Protein AF-A0A127MC10-F1 (afdb_monomer_lite)

Structure (mmCIF, N/CA/C/O backbone):
data_AF-A0A127MC10-F1
#
_entry.id   AF-A0A127MC10-F1
#
loop_
_atom_site.group_PDB
_atom_site.id
_atom_site.type_symbol
_atom_site.label_atom_id
_atom_site.label_alt_id
_atom_site.label_comp_id
_atom_site.label_asym_id
_atom_site.label_entity_id
_atom_site.label_seq_id
_atom_site.pdbx_PDB_ins_code
_atom_site.Cartn_x
_atom_site.Cartn_y
_atom_site.Cartn_z
_atom_site.occupancy
_atom_site.B_iso_or_equiv
_atom_site.auth_seq_id
_atom_site.auth_comp_id
_atom_site.auth_asym_id
_atom_site.auth_atom_id
_atom_site.pdbx_PDB_model_num
ATOM 1 N N . MET A 1 1 ? 81.006 -18.336 -40.102 1.00 40.66 1 MET A N 1
ATOM 2 C CA . MET A 1 1 ? 81.507 -18.602 -38.741 1.00 40.66 1 MET A CA 1
ATOM 3 C C . MET A 1 1 ? 82.674 -17.654 -38.523 1.00 40.66 1 MET A C 1
ATOM 5 O O . MET A 1 1 ? 83.789 -17.971 -38.904 1.00 40.66 1 MET A O 1
ATOM 9 N N . SER A 1 2 ? 82.376 -16.437 -38.072 1.00 37.84 2 SER A N 1
ATOM 10 C CA . SER A 1 2 ? 83.372 -15.484 -37.582 1.00 37.84 2 SER A CA 1
ATOM 11 C C . SER A 1 2 ? 82.919 -15.104 -36.182 1.00 37.84 2 SER A C 1
ATOM 13 O O . SER A 1 2 ? 81.797 -14.621 -36.016 1.00 37.84 2 SER A O 1
ATOM 15 N N . GLU A 1 3 ? 83.753 -15.432 -35.201 1.00 44.03 3 GLU A N 1
ATOM 16 C CA . GLU A 1 3 ? 83.604 -15.039 -33.805 1.00 44.03 3 GLU A CA 1
ATOM 17 C C . GLU A 1 3 ? 83.308 -13.543 -33.727 1.00 44.03 3 GLU A C 1
ATOM 19 O O . GLU A 1 3 ? 84.065 -12.710 -34.222 1.00 44.03 3 GLU A O 1
ATOM 24 N N . ILE A 1 4 ? 82.158 -13.214 -33.144 1.00 47.06 4 ILE A N 1
ATOM 25 C CA . ILE A 1 4 ? 81.872 -11.855 -32.711 1.00 47.06 4 ILE A CA 1
ATOM 26 C C . ILE A 1 4 ? 82.605 -11.714 -31.383 1.00 47.06 4 ILE A C 1
ATOM 28 O O . ILE A 1 4 ? 82.140 -12.212 -30.362 1.00 47.06 4 ILE A O 1
ATOM 32 N N . ASP A 1 5 ? 83.773 -11.088 -31.447 1.00 44.81 5 ASP A N 1
ATOM 33 C CA . ASP A 1 5 ? 84.572 -10.661 -30.305 1.00 44.81 5 ASP A CA 1
ATOM 34 C C . ASP A 1 5 ? 83.727 -9.699 -29.445 1.00 44.81 5 ASP A C 1
ATOM 36 O O . ASP A 1 5 ? 83.479 -8.545 -29.812 1.00 44.81 5 ASP A O 1
ATOM 40 N N . SER A 1 6 ? 83.151 -10.224 -28.360 1.00 48.34 6 SER A N 1
ATOM 41 C CA . SER A 1 6 ? 82.129 -9.562 -27.539 1.00 48.34 6 SER A CA 1
ATOM 42 C C . SER A 1 6 ? 82.690 -8.610 -26.479 1.00 48.34 6 SER A C 1
ATOM 44 O O . SER A 1 6 ? 81.907 -8.006 -25.748 1.00 48.34 6 SER A O 1
ATOM 46 N N . ASP A 1 7 ? 84.010 -8.425 -26.417 1.00 53.12 7 ASP A N 1
ATOM 47 C CA . ASP A 1 7 ? 84.683 -7.732 -25.309 1.00 53.12 7 ASP A CA 1
ATOM 48 C C . ASP A 1 7 ? 85.200 -6.327 -25.654 1.00 53.12 7 ASP A C 1
ATOM 50 O O . ASP A 1 7 ? 86.007 -5.752 -24.923 1.00 53.12 7 ASP A O 1
ATOM 54 N N . ASN A 1 8 ? 84.703 -5.710 -26.732 1.00 53.88 8 ASN A N 1
ATOM 55 C CA . ASN A 1 8 ? 85.030 -4.317 -27.033 1.00 53.88 8 ASN A CA 1
ATOM 56 C C . ASN A 1 8 ? 83.903 -3.357 -26.583 1.00 53.88 8 ASN A C 1
ATOM 58 O O . ASN A 1 8 ? 82.886 -3.221 -27.277 1.00 53.88 8 ASN A O 1
ATOM 62 N N . PRO A 1 9 ? 84.055 -2.637 -25.451 1.00 54.47 9 PRO A N 1
ATOM 63 C CA . PRO A 1 9 ? 83.010 -1.775 -24.885 1.00 54.47 9 PRO A CA 1
ATOM 64 C C . PRO A 1 9 ? 82.626 -0.592 -25.791 1.00 54.47 9 PRO A C 1
ATOM 66 O O . PRO A 1 9 ? 81.582 0.027 -25.585 1.00 54.47 9 PRO A O 1
ATOM 69 N N . LEU A 1 10 ? 83.432 -0.285 -26.812 1.00 54.72 10 LEU A N 1
ATOM 70 C CA . LEU A 1 10 ? 83.110 0.703 -27.847 1.00 54.72 10 LEU A CA 1
ATOM 71 C C . LEU A 1 10 ? 82.030 0.212 -28.824 1.00 54.72 10 LEU A C 1
ATOM 73 O O . LEU A 1 10 ? 81.165 0.995 -29.208 1.00 54.72 10 LEU A O 1
ATOM 77 N N . VAL A 1 11 ? 82.028 -1.079 -29.168 1.00 57.94 11 VAL A N 1
ATOM 78 C CA . VAL A 1 11 ? 81.052 -1.681 -30.098 1.00 57.94 11 VAL A CA 1
ATOM 79 C C . VAL A 1 11 ? 79.680 -1.813 -29.432 1.00 57.94 11 VAL A C 1
ATOM 81 O O . VAL A 1 11 ? 78.648 -1.553 -30.050 1.00 57.94 11 VAL A O 1
ATOM 84 N N . LEU A 1 12 ? 79.663 -2.142 -28.137 1.00 54.41 12 LEU A N 1
ATOM 85 C CA . LEU A 1 12 ? 78.439 -2.172 -27.333 1.00 54.41 12 LEU A CA 1
ATOM 86 C C . LEU A 1 12 ? 77.842 -0.773 -27.152 1.00 54.41 12 LEU A C 1
ATOM 88 O O . LEU A 1 12 ? 76.632 -0.612 -27.280 1.00 54.41 12 LEU A O 1
ATOM 92 N N . ARG A 1 13 ? 78.673 0.255 -26.928 1.00 55.50 13 ARG A N 1
ATOM 93 C CA . ARG A 1 13 ? 78.201 1.646 -26.849 1.00 55.50 13 ARG A CA 1
ATOM 94 C C . ARG A 1 13 ? 77.623 2.138 -28.171 1.00 55.50 13 ARG A C 1
ATOM 96 O O . ARG A 1 13 ? 76.558 2.734 -28.150 1.00 55.50 13 ARG A O 1
ATOM 103 N N . GLN A 1 14 ? 78.261 1.835 -29.302 1.00 66.12 14 GLN A N 1
ATOM 104 C CA . GLN A 1 14 ? 77.726 2.196 -30.618 1.00 66.12 14 GLN A CA 1
ATOM 105 C C . GLN A 1 14 ? 76.367 1.543 -30.886 1.00 66.12 14 GLN A C 1
ATOM 107 O O . GLN A 1 14 ? 75.448 2.235 -31.308 1.00 66.12 14 GLN A O 1
ATOM 112 N N . ARG A 1 15 ? 76.196 0.257 -30.548 1.00 61.75 15 ARG A N 1
ATOM 113 C CA . ARG A 1 15 ? 74.895 -0.423 -30.663 1.00 61.75 15 ARG A CA 1
ATOM 114 C C . ARG A 1 15 ? 73.832 0.141 -29.728 1.00 61.75 15 ARG A C 1
ATOM 116 O O . ARG A 1 15 ? 72.679 0.218 -30.126 1.00 61.75 15 ARG A O 1
ATOM 123 N N . ILE A 1 16 ? 74.196 0.538 -28.509 1.00 66.50 16 ILE A N 1
ATOM 124 C CA . ILE A 1 16 ? 73.255 1.176 -27.578 1.00 66.50 16 ILE A CA 1
ATOM 125 C C . ILE A 1 16 ? 72.818 2.537 -28.123 1.00 66.50 16 ILE A C 1
ATOM 127 O O . ILE A 1 16 ? 71.627 2.807 -28.150 1.00 66.50 16 ILE A O 1
ATOM 131 N N . THR A 1 17 ? 73.737 3.355 -28.640 1.00 67.38 17 THR A N 1
ATOM 132 C CA . THR A 1 17 ? 73.391 4.657 -29.236 1.00 67.38 17 THR A CA 1
ATOM 133 C C . THR A 1 17 ? 72.579 4.507 -30.527 1.00 67.38 17 THR A C 1
ATOM 135 O O . THR A 1 17 ? 71.692 5.309 -30.803 1.00 67.38 17 THR A O 1
ATOM 138 N N . GLU A 1 18 ? 72.841 3.468 -31.317 1.00 73.38 18 GLU A N 1
ATOM 139 C CA . GLU A 1 18 ? 72.071 3.148 -32.521 1.00 73.38 18 GLU A CA 1
ATOM 140 C C . GLU A 1 18 ? 70.658 2.651 -32.175 1.00 73.38 18 GLU A C 1
ATOM 142 O O . GLU A 1 18 ? 69.690 3.081 -32.799 1.00 73.38 18 GLU A O 1
ATOM 147 N N . LEU A 1 19 ? 70.516 1.845 -31.118 1.00 63.88 19 LEU A N 1
ATOM 148 C CA . LEU A 1 19 ? 69.220 1.426 -30.577 1.00 63.88 19 LEU A CA 1
ATOM 149 C C . LEU A 1 19 ? 68.456 2.587 -29.928 1.00 63.88 19 LEU A C 1
ATOM 151 O O . LEU A 1 19 ? 67.250 2.688 -30.117 1.00 63.88 19 LEU A O 1
ATOM 155 N N . GLU A 1 20 ? 69.128 3.491 -29.214 1.00 60.94 20 GLU A N 1
ATOM 156 C CA . GLU A 1 20 ? 68.519 4.707 -28.655 1.00 60.94 20 GLU A CA 1
ATOM 157 C C . GLU A 1 20 ? 68.042 5.654 -29.761 1.00 60.94 20 GLU A C 1
ATOM 159 O O . GLU A 1 20 ? 66.953 6.217 -29.657 1.00 60.94 20 GLU A O 1
ATOM 164 N N . ASN A 1 21 ? 68.801 5.782 -30.854 1.00 68.19 21 ASN A N 1
ATOM 165 C CA . ASN A 1 21 ? 68.387 6.558 -32.021 1.00 68.19 21 ASN A CA 1
ATOM 166 C C . ASN A 1 21 ? 67.212 5.906 -32.763 1.00 68.19 21 ASN A C 1
ATOM 168 O O . ASN A 1 21 ? 66.293 6.617 -33.161 1.00 68.19 21 ASN A O 1
ATOM 172 N N . GLN A 1 22 ? 67.180 4.576 -32.889 1.00 62.53 22 GLN A N 1
ATOM 173 C CA . GLN A 1 22 ? 66.032 3.859 -33.458 1.00 62.53 22 GLN A CA 1
ATOM 174 C C . GLN A 1 22 ? 64.784 3.982 -32.574 1.00 62.53 22 GLN A C 1
ATOM 176 O O . GLN A 1 22 ? 63.696 4.233 -33.087 1.00 62.53 22 GLN A O 1
ATOM 181 N N . LEU A 1 23 ? 64.933 3.904 -31.248 1.00 55.78 23 LEU A N 1
ATOM 182 C CA . LEU A 1 23 ? 63.830 4.104 -30.306 1.00 55.78 23 LEU A CA 1
ATOM 183 C C . LEU A 1 23 ? 63.319 5.555 -30.335 1.00 55.78 23 LEU A C 1
ATOM 185 O O . LEU A 1 23 ? 62.115 5.791 -30.256 1.00 55.78 23 LEU A O 1
ATOM 189 N N . ALA A 1 24 ? 64.221 6.531 -30.487 1.00 57.66 24 ALA A N 1
ATOM 190 C CA . ALA A 1 24 ? 63.875 7.942 -30.633 1.00 57.66 24 ALA A CA 1
ATOM 191 C C . ALA A 1 24 ? 63.224 8.256 -31.993 1.00 57.66 24 ALA A C 1
ATOM 193 O O . ALA A 1 24 ? 62.397 9.167 -32.070 1.00 57.66 24 ALA A O 1
ATOM 194 N N . GLU A 1 25 ? 63.557 7.521 -33.057 1.00 56.56 25 GLU A N 1
ATOM 195 C CA . GLU A 1 25 ? 62.881 7.609 -34.357 1.00 56.56 25 GLU A CA 1
ATOM 196 C C . GLU A 1 25 ? 61.514 6.908 -34.363 1.00 56.56 25 GLU A C 1
ATOM 198 O O . GLU A 1 25 ? 60.571 7.433 -34.959 1.00 56.56 25 GLU A O 1
ATOM 203 N N . GLU A 1 26 ? 61.354 5.782 -33.662 1.00 54.53 26 GLU A N 1
ATOM 204 C CA . GLU A 1 26 ? 60.054 5.116 -33.501 1.00 54.53 26 GLU A CA 1
ATOM 205 C C . GLU A 1 26 ? 59.107 5.895 -32.578 1.00 54.53 26 GLU A C 1
ATOM 207 O O . GLU A 1 26 ? 57.932 6.040 -32.908 1.00 54.53 26 GLU A O 1
ATOM 212 N N . GLN A 1 27 ? 59.603 6.499 -31.490 1.00 52.22 27 GLN A N 1
ATOM 213 C CA . GLN A 1 27 ? 58.803 7.387 -30.629 1.00 52.22 27 GLN A CA 1
ATOM 214 C C . GLN A 1 27 ? 58.404 8.707 -31.309 1.00 52.22 27 GLN A C 1
ATOM 216 O O . GLN A 1 27 ? 57.444 9.349 -30.883 1.00 52.22 27 GLN A O 1
ATOM 221 N N . LYS A 1 28 ? 59.115 9.126 -32.365 1.00 51.50 28 LYS A N 1
ATOM 222 C CA . LYS A 1 28 ? 58.781 10.323 -33.156 1.00 51.50 28 LYS A CA 1
ATOM 223 C C . LYS A 1 28 ? 57.785 10.063 -34.281 1.00 51.50 28 LYS A C 1
ATOM 225 O O . LYS A 1 28 ? 57.308 11.030 -34.875 1.00 51.50 28 LYS A O 1
ATOM 230 N N . LYS A 1 29 ? 57.443 8.807 -34.581 1.00 46.88 29 LYS A N 1
ATOM 231 C CA . LYS A 1 29 ? 56.356 8.511 -35.517 1.00 46.88 29 LYS A CA 1
ATOM 232 C C . LYS A 1 29 ? 55.037 8.602 -34.755 1.00 46.88 29 LYS A C 1
ATOM 234 O O . LYS A 1 29 ? 54.790 7.769 -33.882 1.00 46.88 29 LYS A O 1
ATOM 239 N N . PRO A 1 30 ? 54.174 9.594 -35.041 1.00 49.19 30 PRO A N 1
ATOM 240 C CA . PRO A 1 30 ? 52.841 9.575 -34.473 1.00 49.19 30 PRO A CA 1
ATOM 241 C C . PRO A 1 30 ? 52.181 8.277 -34.942 1.00 49.19 30 PRO A C 1
ATOM 243 O O . PRO A 1 30 ? 52.180 7.975 -36.134 1.00 49.19 30 PRO A O 1
ATOM 246 N N . PHE A 1 31 ? 51.638 7.498 -34.004 1.00 53.53 31 PHE A N 1
ATOM 247 C CA . PHE A 1 31 ? 50.961 6.228 -34.293 1.00 53.53 31 PHE A CA 1
ATOM 248 C C . PHE A 1 31 ? 49.826 6.406 -35.331 1.00 53.53 31 PHE A C 1
ATOM 250 O O . PHE A 1 31 ? 49.382 5.425 -35.916 1.00 53.53 31 PHE A O 1
ATOM 257 N N . TRP A 1 32 ? 49.391 7.654 -35.583 1.00 50.75 32 TRP A N 1
ATOM 258 C CA . TRP A 1 32 ? 48.424 8.060 -36.603 1.00 50.75 32 TRP A CA 1
ATOM 259 C C . TRP A 1 32 ? 48.776 9.441 -37.184 1.00 50.75 32 TRP A C 1
ATOM 261 O O . TRP A 1 32 ? 48.881 10.416 -36.439 1.00 50.75 32 TRP A O 1
ATOM 271 N N . THR A 1 33 ? 48.913 9.553 -38.508 1.00 48.12 33 THR A N 1
ATOM 272 C CA . THR A 1 33 ? 48.908 10.836 -39.233 1.00 48.12 33 THR A CA 1
ATOM 273 C C . THR A 1 33 ? 47.523 11.077 -39.827 1.00 48.12 33 THR A C 1
ATOM 275 O O . THR A 1 33 ? 47.007 10.236 -40.559 1.00 48.12 33 THR A O 1
ATOM 278 N N . PHE A 1 34 ? 46.911 12.218 -39.502 1.00 50.91 34 PHE A N 1
ATOM 279 C CA . PHE A 1 34 ? 45.635 12.650 -40.074 1.00 50.91 34 PHE A CA 1
ATOM 280 C C . PHE A 1 34 ? 45.902 13.701 -41.153 1.00 50.91 34 PHE A C 1
ATOM 282 O O . PHE A 1 34 ? 46.281 14.824 -40.827 1.00 50.91 34 PHE A O 1
ATOM 289 N N . ASP A 1 35 ? 45.691 13.350 -42.421 1.00 54.88 35 ASP A N 1
ATOM 290 C CA . ASP A 1 35 ? 45.955 14.251 -43.555 1.00 54.88 35 ASP A CA 1
ATOM 291 C C . ASP A 1 35 ? 44.871 15.333 -43.731 1.00 54.88 35 ASP A C 1
ATOM 293 O O . ASP A 1 35 ? 45.072 16.327 -44.431 1.00 54.88 35 ASP A O 1
ATOM 297 N N . SER A 1 36 ? 43.721 15.198 -43.060 1.00 59.81 36 SER A N 1
ATOM 298 C CA . SER A 1 36 ? 42.667 16.214 -43.042 1.00 59.81 36 SER A CA 1
ATOM 299 C C . SER A 1 36 ? 41.876 16.209 -41.726 1.00 59.81 36 SER A C 1
ATOM 301 O O . SER A 1 36 ? 41.730 15.180 -41.061 1.00 59.81 36 SER A O 1
ATOM 303 N N . TRP A 1 37 ? 41.296 17.355 -41.347 1.00 50.84 37 TRP A N 1
ATOM 304 C CA . TRP A 1 37 ? 40.410 17.455 -40.172 1.00 50.84 37 TRP A CA 1
ATOM 305 C C . TRP A 1 37 ? 39.173 16.547 -40.289 1.00 50.84 37 TRP A C 1
ATOM 307 O O . TRP A 1 37 ? 38.616 16.124 -39.277 1.00 50.84 37 TRP A O 1
ATOM 317 N N . GLN A 1 38 ? 38.765 16.214 -41.518 1.00 53.12 38 GLN A N 1
ATOM 318 C CA . GLN A 1 38 ? 37.666 15.294 -41.805 1.00 53.12 38 GLN A CA 1
ATOM 319 C C . GLN A 1 38 ? 38.048 13.839 -41.512 1.00 53.12 38 GLN A C 1
ATOM 321 O O . GLN A 1 38 ? 37.202 13.083 -41.036 1.00 53.12 38 GLN A O 1
ATOM 326 N N . ASP A 1 39 ? 39.305 13.451 -41.734 1.00 54.75 39 ASP A N 1
ATOM 327 C CA . ASP A 1 39 ? 39.801 12.107 -41.414 1.00 54.75 39 ASP A CA 1
ATOM 328 C C . ASP A 1 39 ? 40.012 11.928 -39.913 1.00 54.75 39 ASP A C 1
ATOM 330 O O . ASP A 1 39 ? 39.683 10.871 -39.379 1.00 54.75 39 ASP A O 1
ATOM 334 N N . ALA A 1 40 ? 40.429 12.976 -39.197 1.00 51.91 40 ALA A N 1
ATOM 335 C CA . ALA A 1 40 ? 40.406 12.976 -37.734 1.00 51.91 40 ALA A CA 1
ATOM 336 C C . ALA A 1 40 ? 38.972 12.792 -37.199 1.00 51.91 40 ALA A C 1
ATOM 338 O O . ALA A 1 40 ? 38.732 11.973 -36.311 1.00 51.91 40 ALA A O 1
ATOM 339 N N . LEU A 1 41 ? 37.992 13.481 -37.799 1.00 52.62 41 LEU A N 1
ATOM 340 C CA . LEU A 1 41 ? 36.579 13.357 -37.433 1.00 52.62 41 LEU A CA 1
ATOM 341 C C . LEU A 1 41 ? 36.024 11.964 -37.739 1.00 52.62 41 LEU A C 1
ATOM 343 O O . LEU A 1 41 ? 35.358 11.392 -36.885 1.00 52.62 41 LEU A O 1
ATOM 347 N N . LYS A 1 42 ? 36.323 11.374 -38.901 1.00 54.44 42 LYS A N 1
ATOM 348 C CA . LYS A 1 42 ? 35.922 9.996 -39.241 1.00 54.44 42 LYS A CA 1
ATOM 349 C C . LYS A 1 42 ? 36.579 8.967 -38.325 1.00 54.44 42 LYS A C 1
ATOM 351 O O . LYS A 1 42 ? 35.901 8.057 -37.871 1.00 54.44 42 LYS A O 1
ATOM 356 N N . THR A 1 43 ? 37.858 9.132 -38.004 1.00 56.94 43 THR A N 1
ATOM 357 C CA . THR A 1 43 ? 38.612 8.160 -37.196 1.00 56.94 43 THR A CA 1
ATOM 358 C C . THR A 1 43 ? 38.239 8.207 -35.719 1.00 56.94 43 THR A C 1
ATOM 360 O O . THR A 1 43 ? 38.273 7.178 -35.057 1.00 56.94 43 THR A O 1
ATOM 363 N N . VAL A 1 44 ? 37.834 9.366 -35.195 1.00 56.22 44 VAL A N 1
ATOM 364 C CA . VAL A 1 44 ? 37.301 9.478 -33.828 1.00 56.22 44 VAL A CA 1
ATOM 365 C C . VAL A 1 44 ? 35.808 9.130 -33.784 1.00 56.22 44 VAL A C 1
ATOM 367 O O . VAL A 1 44 ? 35.352 8.490 -32.838 1.00 56.22 44 VAL A O 1
ATOM 370 N N . SER A 1 45 ? 35.033 9.489 -34.814 1.00 48.81 45 SER A N 1
ATOM 371 C CA . SER A 1 45 ? 33.591 9.210 -34.845 1.00 48.81 45 SER A CA 1
ATOM 372 C C . SER A 1 45 ? 33.251 7.755 -35.144 1.00 48.81 45 SER A C 1
ATOM 374 O O . SER A 1 45 ? 32.258 7.291 -34.602 1.00 48.81 45 SER A O 1
ATOM 376 N N . LEU A 1 46 ? 34.037 7.008 -35.930 1.00 57.03 46 LEU A N 1
ATOM 377 C CA . LEU A 1 46 ? 33.740 5.595 -36.216 1.00 57.03 46 LEU A CA 1
ATOM 378 C C . LEU A 1 46 ? 33.777 4.721 -34.951 1.00 57.03 46 LEU A C 1
ATOM 380 O O . LEU A 1 46 ? 32.814 3.994 -34.720 1.00 57.03 46 LEU A O 1
ATOM 384 N N . PRO A 1 47 ? 34.827 4.783 -34.106 1.00 60.66 47 PRO A N 1
ATOM 385 C CA . PRO A 1 47 ? 34.880 4.023 -32.863 1.00 60.66 47 PRO A CA 1
ATOM 386 C C . PRO A 1 47 ? 33.800 4.464 -31.877 1.00 60.66 47 PRO A C 1
ATOM 388 O O . PRO A 1 47 ? 33.172 3.617 -31.252 1.00 60.66 47 PRO A O 1
ATOM 391 N N . ILE A 1 48 ? 33.526 5.770 -31.771 1.00 60.38 48 ILE A N 1
ATOM 392 C CA . ILE A 1 48 ? 32.449 6.281 -30.910 1.00 60.38 48 ILE A CA 1
ATOM 393 C C . ILE A 1 48 ? 31.081 5.820 -31.422 1.00 60.38 48 ILE A C 1
ATOM 395 O O . ILE A 1 48 ? 30.266 5.356 -30.634 1.00 60.38 48 ILE A O 1
ATOM 399 N N . ALA A 1 49 ? 30.826 5.888 -32.729 1.00 60.88 49 ALA A N 1
ATOM 400 C CA . ALA A 1 49 ? 29.589 5.418 -33.342 1.00 60.88 49 AL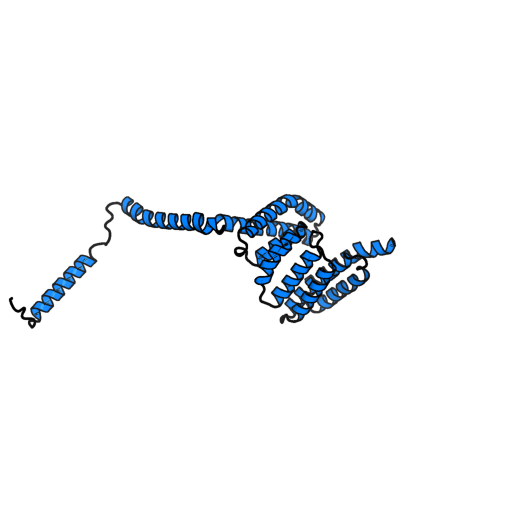A A CA 1
ATOM 401 C C . ALA A 1 49 ? 29.433 3.901 -33.204 1.00 60.88 49 ALA A C 1
ATOM 403 O O . ALA A 1 49 ? 28.327 3.435 -32.958 1.00 60.88 49 ALA A O 1
ATOM 404 N N . LEU A 1 50 ? 30.524 3.135 -33.294 1.00 64.50 50 LEU A N 1
ATOM 405 C CA . LEU A 1 50 ? 30.528 1.696 -33.046 1.00 64.50 50 LEU A CA 1
ATOM 406 C C . LEU A 1 50 ? 30.221 1.382 -31.578 1.00 64.50 50 LEU A C 1
ATOM 408 O O . LEU A 1 50 ? 29.387 0.525 -31.314 1.00 64.50 50 LEU A O 1
ATOM 412 N N . ILE A 1 51 ? 30.834 2.090 -30.623 1.00 66.06 51 ILE A N 1
ATOM 413 C CA . ILE A 1 51 ? 30.525 1.948 -29.192 1.00 66.06 51 ILE A CA 1
ATOM 414 C C . ILE A 1 51 ? 29.060 2.314 -28.933 1.00 66.06 51 ILE A C 1
ATOM 416 O O . ILE A 1 51 ? 28.352 1.553 -28.285 1.00 66.06 51 ILE A O 1
ATOM 420 N N . MET A 1 52 ? 28.575 3.427 -29.484 1.00 62.62 52 MET A N 1
ATOM 421 C CA . MET A 1 52 ? 27.176 3.851 -29.371 1.00 62.62 52 MET A CA 1
ATOM 422 C C . MET A 1 52 ? 26.221 2.836 -30.007 1.00 62.62 52 MET A C 1
ATOM 424 O O . MET A 1 52 ? 25.174 2.553 -29.436 1.00 62.62 52 MET A O 1
ATOM 428 N N . ALA A 1 53 ? 26.580 2.248 -31.150 1.00 61.66 53 ALA A N 1
ATOM 429 C CA . ALA A 1 53 ? 25.800 1.205 -31.807 1.00 61.66 53 ALA A CA 1
ATOM 430 C C . ALA A 1 53 ? 25.805 -0.102 -31.006 1.00 61.66 53 ALA A C 1
ATOM 432 O O . ALA A 1 53 ? 24.767 -0.746 -30.915 1.00 61.66 53 ALA A O 1
ATOM 433 N N . LEU A 1 54 ? 26.927 -0.479 -30.387 1.00 66.50 54 LEU A N 1
ATOM 434 C CA . LEU A 1 54 ? 27.020 -1.640 -29.499 1.00 66.50 54 LEU A CA 1
ATOM 435 C C . LEU A 1 54 ? 26.229 -1.428 -28.206 1.00 66.50 54 LEU A C 1
ATOM 437 O O . LEU A 1 54 ? 25.540 -2.343 -27.771 1.00 66.50 54 LEU A O 1
ATOM 441 N N . VAL A 1 55 ? 26.270 -0.226 -27.625 1.00 64.12 55 VAL A N 1
ATOM 442 C CA . VAL A 1 55 ? 25.443 0.153 -26.470 1.00 64.12 55 VAL A CA 1
ATOM 443 C C . VAL A 1 55 ? 23.965 0.142 -26.852 1.00 64.12 55 VAL A C 1
ATOM 445 O O . VAL A 1 55 ? 23.168 -0.455 -26.141 1.00 64.12 55 VAL A O 1
ATOM 448 N N . ALA A 1 56 ? 23.592 0.723 -27.994 1.00 62.03 56 ALA A N 1
ATOM 449 C CA . ALA A 1 56 ? 22.216 0.705 -28.484 1.00 62.03 56 ALA A CA 1
ATOM 450 C C . ALA A 1 56 ? 21.743 -0.715 -28.821 1.00 62.03 56 ALA A C 1
ATOM 452 O O . ALA A 1 56 ? 20.599 -1.060 -28.540 1.00 62.03 56 ALA A O 1
ATOM 453 N N . PHE A 1 57 ? 22.609 -1.557 -29.388 1.00 66.12 57 PHE A N 1
ATOM 454 C CA . PHE A 1 57 ? 22.325 -2.964 -29.654 1.00 66.12 57 PHE A CA 1
ATOM 455 C C . PHE A 1 57 ? 22.145 -3.742 -28.350 1.00 66.12 57 PHE A C 1
ATOM 457 O O . PHE A 1 57 ? 21.174 -4.476 -28.213 1.00 66.12 57 PHE A O 1
ATOM 464 N N . TRP A 1 58 ? 23.030 -3.548 -27.372 1.00 63.03 58 TRP A N 1
ATOM 465 C CA . TRP A 1 58 ? 22.911 -4.154 -26.048 1.00 63.03 58 TRP A CA 1
ATOM 466 C C . TRP A 1 58 ? 21.610 -3.732 -25.354 1.00 63.03 58 TRP A C 1
ATOM 468 O O . TRP A 1 58 ? 20.862 -4.588 -24.888 1.00 63.03 58 TRP A O 1
ATOM 478 N N . ASP A 1 59 ? 21.301 -2.435 -25.357 1.00 60.06 59 ASP A N 1
ATOM 479 C CA . ASP A 1 59 ? 20.081 -1.877 -24.769 1.00 60.06 59 ASP A CA 1
ATOM 480 C C . ASP A 1 59 ? 18.820 -2.388 -25.484 1.00 60.06 59 ASP A C 1
ATOM 482 O O . ASP A 1 59 ? 17.863 -2.817 -24.852 1.00 60.06 59 ASP A O 1
ATOM 486 N N . THR A 1 60 ? 18.828 -2.444 -26.816 1.00 60.00 60 THR A N 1
ATOM 487 C CA . THR A 1 60 ? 17.627 -2.791 -27.595 1.00 60.00 60 THR A CA 1
ATOM 488 C C . THR A 1 60 ? 17.398 -4.299 -27.708 1.00 60.00 60 THR A C 1
ATOM 490 O O . THR A 1 60 ? 16.258 -4.749 -27.652 1.00 60.00 60 THR A O 1
ATOM 493 N N . ILE A 1 61 ? 18.451 -5.094 -27.905 1.00 62.41 61 ILE A N 1
ATOM 494 C CA . ILE A 1 61 ? 18.333 -6.528 -28.212 1.00 62.41 61 ILE A CA 1
ATOM 495 C C . ILE A 1 61 ? 18.461 -7.366 -26.946 1.00 62.41 61 ILE A C 1
ATOM 497 O O . ILE A 1 61 ? 17.655 -8.264 -26.737 1.00 62.41 61 ILE A O 1
ATOM 501 N N . ILE A 1 62 ? 19.459 -7.095 -26.103 1.00 62.81 62 ILE A N 1
ATOM 502 C CA . ILE A 1 62 ? 19.734 -7.933 -24.929 1.00 62.81 62 ILE A CA 1
ATOM 503 C C . ILE A 1 62 ? 18.888 -7.466 -23.750 1.00 62.81 62 ILE A C 1
ATOM 505 O O . ILE A 1 62 ? 18.141 -8.264 -23.188 1.00 62.81 62 ILE A O 1
ATOM 509 N N . LEU A 1 63 ? 18.942 -6.176 -23.413 1.00 56.56 63 LEU A N 1
ATOM 510 C CA . LEU A 1 63 ? 18.105 -5.630 -22.348 1.00 56.56 63 LEU A CA 1
ATOM 511 C C . LEU A 1 63 ? 16.638 -5.551 -22.779 1.00 56.56 63 LEU A C 1
ATOM 513 O O . LEU A 1 63 ? 15.776 -5.955 -22.008 1.00 56.56 63 LEU A O 1
ATOM 517 N N . GLY A 1 64 ? 16.345 -5.158 -24.022 1.00 56.62 64 GLY A N 1
ATOM 518 C CA . GLY A 1 64 ? 14.977 -5.157 -24.554 1.00 56.62 64 GLY A CA 1
ATOM 519 C C . GLY A 1 64 ? 14.314 -6.539 -24.590 1.00 56.62 64 GLY A C 1
ATOM 520 O O . GLY A 1 64 ? 13.125 -6.643 -24.293 1.00 56.62 64 GLY A O 1
ATOM 521 N N . ALA A 1 65 ? 15.062 -7.622 -24.842 1.00 59.16 65 ALA A N 1
ATOM 522 C CA . ALA A 1 65 ? 14.520 -8.985 -24.753 1.00 59.16 65 ALA A CA 1
ATOM 523 C C . ALA A 1 65 ? 14.147 -9.402 -23.318 1.00 59.16 65 ALA A C 1
ATOM 525 O O . ALA A 1 65 ? 13.273 -10.248 -23.138 1.00 59.16 65 ALA A O 1
ATOM 526 N N . VAL A 1 66 ? 14.773 -8.794 -22.306 1.00 60.53 66 VAL A N 1
ATOM 527 C CA . VAL A 1 66 ? 14.462 -8.985 -20.877 1.00 60.53 66 VAL A CA 1
ATOM 528 C C . VAL A 1 66 ? 13.649 -7.794 -20.332 1.00 60.53 66 VAL A C 1
ATOM 530 O O . VAL A 1 66 ? 13.529 -7.617 -19.127 1.00 60.53 66 VAL A O 1
ATOM 533 N N . GLY A 1 67 ? 13.125 -6.927 -21.211 1.00 57.62 67 GLY A N 1
ATOM 534 C CA . GLY A 1 67 ? 12.357 -5.728 -20.856 1.00 57.62 67 GLY A CA 1
ATOM 535 C C . GLY A 1 67 ? 13.070 -4.730 -19.934 1.00 57.62 67 GLY A C 1
ATOM 536 O O . GLY A 1 67 ? 12.411 -3.927 -19.280 1.00 57.62 67 GLY A O 1
ATOM 537 N N . GLN A 1 68 ? 14.400 -4.781 -19.875 1.00 62.66 68 GLN A N 1
ATOM 538 C CA . GLN A 1 68 ? 15.273 -3.890 -19.108 1.00 62.66 68 GLN A CA 1
ATOM 539 C C . GLN A 1 68 ? 15.895 -2.789 -19.979 1.00 62.66 68 GLN A C 1
ATOM 541 O O . GLN A 1 68 ? 16.881 -2.174 -19.575 1.00 62.66 68 GLN A O 1
ATOM 546 N N . ASP A 1 69 ? 15.377 -2.552 -21.186 1.00 65.56 69 ASP A N 1
ATOM 547 C CA . ASP A 1 69 ? 15.867 -1.463 -22.029 1.00 65.56 69 ASP A CA 1
ATOM 548 C C . ASP A 1 69 ? 15.566 -0.097 -21.399 1.00 65.56 69 ASP A C 1
ATOM 550 O O . ASP A 1 69 ? 14.566 0.093 -20.697 1.00 65.56 69 ASP A O 1
ATOM 554 N N . SER A 1 70 ? 16.417 0.885 -21.682 1.00 64.56 70 SER A N 1
ATOM 555 C CA . SER A 1 70 ? 16.316 2.229 -21.110 1.00 64.56 70 SER A CA 1
ATOM 556 C C . SER A 1 70 ? 14.942 2.898 -21.286 1.00 64.56 70 SER A C 1
ATOM 558 O O . SER A 1 70 ? 14.535 3.682 -20.421 1.00 64.56 70 SER A O 1
ATOM 560 N N . LYS A 1 71 ? 14.188 2.581 -22.350 1.00 72.19 71 LYS A N 1
ATOM 561 C CA . LYS A 1 71 ? 12.849 3.147 -22.588 1.00 72.19 71 LYS A CA 1
ATOM 562 C C . LYS A 1 71 ? 11.802 2.496 -21.698 1.00 72.19 71 LYS A C 1
ATOM 564 O O . LYS A 1 71 ? 11.008 3.213 -21.096 1.00 72.19 71 LYS A O 1
ATOM 569 N N . SER A 1 72 ? 11.822 1.173 -21.573 1.00 68.88 72 SER A N 1
ATOM 570 C CA . SER A 1 72 ? 10.961 0.435 -20.642 1.00 68.88 72 SER A CA 1
ATOM 571 C C . SER A 1 72 ? 11.184 0.881 -19.194 1.00 68.88 72 SER A C 1
ATOM 573 O O . SER A 1 72 ? 10.228 1.169 -18.471 1.00 68.88 72 SER A O 1
ATOM 575 N N . ILE A 1 73 ? 12.452 1.046 -18.804 1.00 68.62 73 ILE A N 1
ATOM 576 C CA . ILE A 1 73 ? 12.864 1.568 -17.494 1.00 68.62 73 ILE A CA 1
ATOM 577 C C . ILE A 1 73 ? 12.286 2.965 -17.254 1.00 68.62 73 ILE A C 1
ATOM 579 O O . ILE A 1 73 ? 11.672 3.226 -16.213 1.00 68.62 73 ILE A O 1
ATOM 583 N N . ALA A 1 74 ? 12.475 3.868 -18.221 1.00 74.06 74 ALA A N 1
ATOM 584 C CA . ALA A 1 74 ? 11.968 5.230 -18.143 1.00 74.06 74 ALA A CA 1
ATOM 585 C C . ALA A 1 74 ? 10.438 5.257 -18.057 1.00 74.06 74 ALA A C 1
ATOM 587 O O . ALA A 1 74 ? 9.900 6.004 -17.243 1.00 74.06 74 ALA A O 1
ATOM 588 N N . GLN A 1 75 ? 9.746 4.413 -18.824 1.00 80.38 75 GLN A N 1
ATOM 589 C CA . GLN A 1 75 ? 8.288 4.341 -18.829 1.00 80.38 75 GLN A CA 1
ATOM 590 C C . GLN A 1 75 ? 7.729 3.878 -17.480 1.00 80.38 75 GLN A C 1
ATOM 592 O O . GLN A 1 75 ? 6.836 4.527 -16.945 1.00 80.38 75 GLN A O 1
ATOM 597 N N . VAL A 1 76 ? 8.258 2.797 -16.892 1.00 80.25 76 VAL A N 1
ATOM 598 C CA . VAL A 1 76 ? 7.805 2.320 -15.570 1.00 80.25 76 VAL A CA 1
ATOM 599 C C . VAL A 1 76 ? 8.037 3.387 -14.506 1.00 80.25 76 VAL A C 1
ATOM 601 O O . VAL A 1 76 ? 7.150 3.667 -13.701 1.00 80.25 76 VAL A O 1
ATOM 604 N N . ARG A 1 77 ? 9.210 4.027 -14.519 1.00 81.31 77 ARG A N 1
ATOM 605 C CA . ARG A 1 77 ? 9.526 5.090 -13.563 1.00 81.31 77 ARG A CA 1
ATOM 606 C C . ARG A 1 77 ? 8.591 6.289 -13.721 1.00 81.31 77 ARG A C 1
ATOM 608 O O . ARG A 1 77 ? 8.074 6.772 -12.720 1.00 81.31 77 ARG A O 1
ATOM 615 N N . GLN A 1 78 ? 8.338 6.722 -14.956 1.00 87.31 78 GLN A N 1
ATOM 616 C CA . GLN A 1 78 ? 7.377 7.786 -15.258 1.00 87.31 78 GLN A CA 1
ATOM 617 C C . GLN A 1 78 ? 5.957 7.411 -14.834 1.00 87.31 78 GLN A C 1
ATOM 619 O O . GLN A 1 78 ? 5.235 8.258 -14.318 1.00 87.31 78 GLN A O 1
ATOM 624 N N . ASN A 1 79 ? 5.554 6.153 -15.010 1.00 87.62 79 ASN A N 1
ATOM 625 C CA . ASN A 1 79 ? 4.248 5.660 -14.589 1.00 87.62 79 ASN A CA 1
ATOM 626 C C . ASN A 1 79 ? 4.091 5.717 -13.062 1.00 87.62 79 ASN A C 1
ATOM 628 O O . ASN A 1 79 ? 3.104 6.267 -12.573 1.00 87.62 79 ASN A O 1
ATOM 632 N N . ILE A 1 80 ? 5.076 5.216 -12.308 1.00 86.75 80 ILE A N 1
ATOM 633 C CA . ILE A 1 80 ? 5.081 5.287 -10.837 1.00 86.75 80 ILE A CA 1
ATOM 634 C C . ILE A 1 80 ? 5.086 6.745 -10.358 1.00 86.75 80 ILE A C 1
ATOM 636 O O . ILE A 1 80 ? 4.301 7.108 -9.485 1.00 86.75 80 ILE A O 1
ATOM 640 N N . GLU A 1 81 ? 5.910 7.604 -10.956 1.00 87.25 81 GLU A N 1
ATOM 641 C CA . GLU A 1 81 ? 5.968 9.031 -10.619 1.00 87.25 81 GLU A CA 1
ATOM 642 C C . GLU A 1 81 ? 4.651 9.755 -10.940 1.00 87.25 81 GLU A C 1
ATOM 644 O O . GLU A 1 81 ? 4.180 10.584 -10.158 1.00 87.25 81 GLU A O 1
ATOM 649 N N . ALA A 1 82 ? 4.007 9.413 -12.059 1.00 86.06 82 ALA A N 1
ATOM 650 C CA . ALA A 1 82 ? 2.708 9.959 -12.428 1.00 86.06 82 ALA A CA 1
ATOM 651 C C . ALA A 1 82 ? 1.627 9.565 -11.416 1.00 86.06 82 ALA A C 1
ATOM 653 O O . ALA A 1 82 ? 0.818 10.415 -11.047 1.00 86.06 82 ALA A O 1
ATOM 654 N N . ILE A 1 83 ? 1.630 8.313 -10.950 1.00 85.88 83 ILE A N 1
ATOM 655 C CA . ILE A 1 83 ? 0.731 7.840 -9.894 1.00 85.88 83 ILE A CA 1
ATOM 656 C C . ILE A 1 83 ? 0.954 8.643 -8.600 1.00 85.88 83 ILE A C 1
ATOM 658 O O . ILE A 1 83 ? 0.009 9.228 -8.075 1.00 85.88 83 ILE A O 1
ATOM 662 N N . GLN A 1 84 ? 2.203 8.761 -8.138 1.00 83.62 84 GLN A N 1
ATOM 663 C CA . GLN A 1 84 ? 2.533 9.521 -6.925 1.00 83.62 84 GLN A CA 1
ATOM 664 C C . GLN A 1 84 ? 2.147 11.001 -7.036 1.00 83.62 84 GLN A C 1
ATOM 666 O O . GLN A 1 84 ? 1.649 11.594 -6.083 1.00 83.62 84 GLN A O 1
ATOM 671 N N . THR A 1 85 ? 2.330 11.599 -8.215 1.00 85.44 85 THR A N 1
ATOM 672 C CA . THR A 1 85 ? 1.930 12.987 -8.484 1.00 85.44 85 THR A CA 1
ATOM 673 C C . THR A 1 85 ? 0.413 13.167 -8.395 1.00 85.44 85 THR A C 1
ATOM 675 O O . THR A 1 85 ? -0.056 14.221 -7.965 1.00 85.44 85 THR A O 1
ATOM 678 N N . MET A 1 86 ? -0.375 12.171 -8.816 1.00 83.31 86 MET A N 1
ATOM 679 C CA . MET A 1 86 ? -1.834 12.206 -8.660 1.00 83.31 86 MET A CA 1
ATOM 680 C C . MET A 1 86 ? -2.220 12.142 -7.180 1.00 83.31 86 MET A C 1
ATOM 682 O O . MET A 1 86 ? -2.994 12.986 -6.734 1.00 83.31 86 MET A O 1
ATOM 686 N N . ASP A 1 87 ? -1.619 11.227 -6.415 1.00 79.00 87 ASP A N 1
ATOM 687 C CA . ASP A 1 87 ? -1.872 11.099 -4.974 1.00 79.00 87 ASP A CA 1
ATOM 688 C C . ASP A 1 87 ? -1.503 12.367 -4.206 1.00 79.00 87 ASP A C 1
ATOM 690 O O . ASP A 1 87 ? -2.289 12.852 -3.397 1.00 79.00 87 ASP A O 1
ATOM 694 N N . GLN A 1 88 ? -0.342 12.955 -4.499 1.00 79.31 88 GLN A N 1
ATOM 695 C CA . GLN A 1 88 ? 0.107 14.175 -3.836 1.00 79.31 88 GLN A CA 1
ATOM 696 C C . GLN A 1 88 ? -0.858 15.342 -4.076 1.00 79.31 88 GLN A C 1
ATOM 698 O O . GLN A 1 88 ? -1.113 16.124 -3.164 1.00 79.31 88 GLN A O 1
ATOM 703 N N . LYS A 1 89 ? -1.423 15.464 -5.283 1.00 77.12 89 LYS A N 1
ATOM 704 C CA . LYS A 1 89 ? -2.409 16.513 -5.585 1.00 77.12 89 LYS A CA 1
ATOM 705 C C . LYS A 1 89 ? -3.690 16.344 -4.781 1.00 77.12 89 LYS A C 1
ATOM 707 O O . LYS A 1 89 ? -4.214 17.332 -4.279 1.00 77.12 89 LYS A O 1
ATOM 712 N N . VAL A 1 90 ? -4.189 15.114 -4.669 1.00 74.62 90 VAL A N 1
ATOM 713 C CA . VAL A 1 90 ? -5.385 14.822 -3.870 1.00 74.62 90 VAL A CA 1
ATOM 714 C C . VAL A 1 90 ? -5.105 15.081 -2.393 1.00 74.62 90 VAL A C 1
ATOM 716 O O . VAL A 1 90 ? -5.886 15.777 -1.754 1.00 74.62 90 VAL A O 1
ATOM 719 N N . TYR A 1 91 ? -3.956 14.623 -1.892 1.00 72.19 91 TYR A N 1
ATOM 720 C CA . TYR A 1 91 ? -3.533 14.839 -0.511 1.00 72.19 91 TYR A CA 1
ATOM 721 C C . TYR A 1 91 ? -3.446 16.326 -0.149 1.00 72.19 91 TYR A C 1
ATOM 723 O O . TYR A 1 91 ? -4.029 16.737 0.845 1.00 72.19 91 TYR A O 1
ATOM 731 N N . VAL A 1 92 ? -2.778 17.152 -0.965 1.00 73.56 92 VAL A N 1
ATOM 732 C CA . VAL A 1 92 ? -2.654 18.600 -0.700 1.00 73.56 92 VAL A CA 1
ATOM 733 C C . VAL A 1 92 ? -4.026 19.271 -0.636 1.00 73.56 92 VAL A C 1
ATOM 735 O O . VAL A 1 92 ? -4.270 20.083 0.247 1.00 73.56 92 VAL A O 1
ATOM 738 N N . LEU A 1 93 ? -4.953 18.908 -1.527 1.00 70.00 93 LEU A N 1
ATOM 739 C CA . LEU A 1 93 ? -6.308 19.464 -1.499 1.00 70.00 93 LEU A CA 1
ATOM 740 C C . LEU A 1 93 ? -7.090 19.046 -0.245 1.00 70.00 93 LEU A C 1
ATOM 742 O O . LEU A 1 93 ? -7.871 19.848 0.261 1.00 70.00 93 LEU A O 1
ATOM 746 N N . GLN A 1 94 ? -6.896 17.821 0.249 1.00 65.12 94 GLN A N 1
ATOM 747 C CA . GLN A 1 94 ? -7.501 17.355 1.504 1.00 65.12 94 GLN A CA 1
ATOM 748 C C . GLN A 1 94 ? -6.898 18.070 2.716 1.00 65.12 94 GLN A C 1
ATOM 750 O O . GLN A 1 94 ? -7.633 18.531 3.582 1.00 65.12 94 GLN A O 1
ATOM 755 N N . ASP A 1 95 ? -5.574 18.223 2.744 1.00 67.50 95 ASP A N 1
ATOM 756 C CA . ASP A 1 95 ? -4.851 18.927 3.809 1.00 67.50 95 ASP A CA 1
ATOM 757 C C . ASP A 1 95 ? -5.268 20.409 3.897 1.00 67.50 95 ASP A C 1
ATOM 759 O O . ASP A 1 95 ? -5.416 20.967 4.981 1.00 67.50 95 ASP A O 1
ATOM 763 N N . GLU A 1 96 ? -5.578 21.032 2.756 1.00 77.50 96 GLU A N 1
ATOM 764 C CA . GLU A 1 96 ? -6.136 22.390 2.673 1.00 77.50 96 GLU A CA 1
ATOM 765 C C . GLU A 1 96 ? -7.644 22.476 3.007 1.00 77.50 96 GLU A C 1
ATOM 767 O O . GLU A 1 96 ? -8.241 23.550 2.885 1.00 77.50 96 GLU A O 1
ATOM 772 N N . GLY A 1 97 ? -8.291 21.367 3.387 1.00 72.62 97 GLY A N 1
ATOM 773 C CA . GLY A 1 97 ? -9.725 21.307 3.698 1.00 72.62 97 GLY A CA 1
ATOM 774 C C . GLY A 1 97 ? -10.641 21.473 2.478 1.00 72.62 97 GLY A C 1
ATOM 775 O O . GLY A 1 97 ? -11.813 21.830 2.610 1.00 72.62 97 GLY A O 1
ATOM 776 N N . GLN A 1 98 ? -10.125 21.251 1.266 1.00 78.50 98 GLN A N 1
ATOM 777 C CA . GLN A 1 98 ? -10.866 21.365 0.007 1.00 78.50 98 GLN A CA 1
ATOM 778 C C . GLN A 1 98 ? -11.407 20.002 -0.455 1.00 78.50 98 GLN A C 1
ATOM 780 O O . GLN A 1 98 ? -11.246 19.621 -1.618 1.00 78.50 98 GLN A O 1
ATOM 785 N N . ASP A 1 99 ? -12.101 19.281 0.429 1.00 73.88 99 ASP A N 1
ATOM 786 C CA . ASP A 1 99 ? -12.537 17.892 0.204 1.00 73.88 99 ASP A CA 1
ATOM 787 C C . ASP A 1 99 ? -13.336 17.696 -1.091 1.00 73.88 99 ASP A C 1
ATOM 789 O O . ASP A 1 99 ? -13.099 16.750 -1.842 1.00 73.88 99 ASP A O 1
ATOM 793 N N . GLY A 1 100 ? -14.236 18.628 -1.423 1.00 76.00 100 GLY A N 1
ATOM 794 C CA . GLY A 1 100 ? -15.006 18.567 -2.671 1.00 76.00 100 GLY A CA 1
ATOM 795 C C . GLY A 1 100 ? -14.134 18.672 -3.931 1.00 76.00 100 GLY A C 1
ATOM 796 O O . GLY A 1 100 ? -14.399 18.009 -4.934 1.00 76.00 100 GLY A O 1
ATOM 797 N N . ARG A 1 101 ? -13.053 19.464 -3.889 1.00 76.31 101 ARG A N 1
ATOM 798 C CA . ARG A 1 101 ? -12.086 19.564 -4.997 1.00 76.31 101 ARG A CA 1
ATOM 799 C C . ARG A 1 101 ? -11.151 18.364 -5.036 1.00 76.31 101 ARG A C 1
ATOM 801 O O . ARG A 1 101 ? -10.805 17.926 -6.133 1.00 76.31 101 ARG A O 1
ATOM 808 N N . ALA A 1 102 ? -10.774 17.821 -3.881 1.00 71.44 102 ALA A N 1
ATOM 809 C CA . ALA A 1 102 ? -10.010 16.584 -3.801 1.00 71.44 102 ALA A CA 1
ATOM 810 C C . ALA A 1 102 ? -10.784 15.423 -4.447 1.00 71.44 102 ALA A C 1
ATOM 812 O O . ALA A 1 102 ? -10.254 14.753 -5.331 1.00 71.44 102 ALA A O 1
ATOM 813 N N . GLN A 1 103 ? -12.068 15.263 -4.104 1.00 76.25 103 GLN A N 1
ATOM 814 C CA . GLN A 1 103 ? -12.947 14.249 -4.697 1.00 76.25 103 GLN A CA 1
ATOM 815 C C . GLN A 1 103 ? -13.118 14.433 -6.209 1.00 76.25 103 GLN A C 1
ATOM 817 O O . GLN A 1 103 ? -12.994 13.469 -6.963 1.00 76.25 103 GLN A O 1
ATOM 822 N N . ALA A 1 104 ? -13.357 15.664 -6.675 1.00 77.69 104 ALA A N 1
ATOM 823 C CA . ALA A 1 104 ? -13.467 15.948 -8.106 1.00 77.69 104 ALA A CA 1
ATOM 824 C C . ALA A 1 104 ? -12.156 15.663 -8.860 1.00 77.69 104 ALA A C 1
ATOM 826 O O . ALA A 1 104 ? -12.183 15.149 -9.979 1.00 77.69 104 ALA A O 1
ATOM 827 N N . THR A 1 105 ? -11.010 15.969 -8.245 1.00 80.81 105 THR A N 1
ATOM 828 C CA . THR A 1 105 ? -9.684 15.693 -8.814 1.00 80.81 105 THR A CA 1
ATOM 829 C C . THR A 1 105 ? -9.431 14.196 -8.907 1.00 80.81 105 THR A C 1
ATOM 831 O O . THR A 1 105 ? -9.019 13.730 -9.967 1.00 80.81 105 THR A O 1
ATOM 834 N N . GLU A 1 106 ? -9.723 13.441 -7.845 1.00 81.81 106 GLU A N 1
ATOM 835 C CA . GLU A 1 106 ? -9.595 11.982 -7.843 1.00 81.81 106 GLU A CA 1
ATOM 836 C C . GLU A 1 106 ? -10.482 11.373 -8.936 1.00 81.81 106 GLU A C 1
ATOM 838 O O . GLU A 1 106 ? -9.975 10.663 -9.803 1.00 81.81 106 GLU A O 1
ATOM 843 N N . ALA A 1 107 ? -11.765 11.753 -8.991 1.00 82.00 107 ALA A N 1
ATOM 844 C CA . ALA A 1 107 ? -12.712 11.306 -10.016 1.00 82.00 107 ALA A CA 1
ATOM 845 C C . ALA A 1 107 ? -12.224 11.593 -11.449 1.00 82.00 107 ALA A C 1
ATOM 847 O O . ALA A 1 107 ? -12.358 10.747 -12.335 1.00 82.00 107 ALA A O 1
ATOM 848 N N . ALA A 1 108 ? -11.617 12.761 -11.683 1.00 82.69 108 ALA A N 1
ATOM 849 C CA . ALA A 1 108 ? -11.103 13.151 -12.993 1.00 82.69 108 ALA A CA 1
ATOM 850 C C . ALA A 1 108 ? -9.888 12.322 -13.446 1.00 82.69 108 ALA A C 1
ATOM 852 O O . ALA A 1 108 ? -9.645 12.203 -14.651 1.00 82.69 108 ALA A O 1
ATOM 853 N N . VAL A 1 109 ? -9.116 11.755 -12.512 1.00 85.31 109 VAL A N 1
ATOM 854 C CA . VAL A 1 109 ? -7.903 10.987 -12.832 1.00 85.31 109 VAL A CA 1
ATOM 855 C C . VAL A 1 109 ? -8.082 9.473 -12.755 1.00 85.31 109 VAL A C 1
ATOM 857 O O . VAL A 1 109 ? -7.193 8.775 -13.242 1.00 85.31 109 VAL A O 1
ATOM 860 N N . VAL A 1 110 ? -9.207 8.952 -12.240 1.00 85.62 110 VAL A N 1
ATOM 861 C CA . VAL A 1 110 ? -9.444 7.499 -12.064 1.00 85.62 110 VAL A CA 1
ATOM 862 C C . VAL A 1 110 ? -9.115 6.700 -13.325 1.00 85.62 110 VAL A C 1
ATOM 864 O O . VAL A 1 110 ? -8.244 5.839 -13.293 1.00 85.62 110 VAL A O 1
ATOM 867 N N . ALA A 1 111 ? -9.713 7.031 -14.474 1.00 86.12 111 ALA A N 1
ATOM 868 C CA . ALA A 1 111 ? -9.495 6.261 -15.704 1.00 86.12 111 ALA A CA 1
ATOM 869 C C . ALA A 1 111 ? -8.030 6.285 -16.185 1.00 86.12 111 ALA A C 1
ATOM 871 O O . ALA A 1 111 ? -7.542 5.331 -16.799 1.00 86.12 111 ALA A O 1
ATOM 872 N N . ARG A 1 112 ? -7.309 7.383 -15.919 1.00 88.12 112 ARG A N 1
ATOM 873 C CA . ARG A 1 112 ? -5.880 7.493 -16.230 1.00 88.12 112 ARG A CA 1
ATOM 874 C C . ARG A 1 112 ? -5.049 6.659 -15.257 1.00 88.12 112 ARG A C 1
ATOM 876 O O . ARG A 1 112 ? -4.158 5.945 -15.709 1.00 88.12 112 ARG A O 1
ATOM 883 N N . ARG A 1 113 ? -5.343 6.741 -13.957 1.00 87.50 113 ARG A N 1
ATOM 884 C CA . ARG A 1 113 ? -4.727 5.925 -12.901 1.00 87.50 113 ARG A CA 1
ATOM 885 C C . ARG A 1 113 ? -4.892 4.442 -13.231 1.00 87.50 113 ARG A C 1
ATOM 887 O O . ARG A 1 113 ? -3.903 3.717 -13.252 1.00 87.50 113 ARG A O 1
ATOM 894 N N . ASP A 1 114 ? -6.096 4.026 -13.610 1.00 90.25 114 ASP A N 1
ATOM 895 C CA . ASP A 1 114 ? -6.418 2.645 -13.972 1.00 90.25 114 ASP A CA 1
ATOM 896 C C . ASP A 1 114 ? -5.580 2.115 -15.121 1.00 90.25 114 ASP A C 1
ATOM 898 O O . ASP A 1 114 ? -4.977 1.046 -15.010 1.00 90.25 114 ASP A O 1
ATOM 902 N N . ARG A 1 115 ? -5.447 2.906 -16.184 1.00 89.62 115 ARG A N 1
ATOM 903 C CA . ARG A 1 115 ? -4.594 2.551 -17.314 1.00 89.62 115 ARG A CA 1
ATOM 904 C C . ARG A 1 115 ? -3.124 2.430 -16.916 1.00 89.62 115 ARG A C 1
ATOM 906 O O . ARG A 1 115 ? -2.495 1.431 -17.239 1.00 89.62 115 ARG A O 1
ATOM 913 N N . ILE A 1 116 ? -2.587 3.418 -16.198 1.00 91.81 116 ILE A N 1
ATOM 914 C CA . ILE A 1 116 ? -1.168 3.435 -15.813 1.00 91.81 116 ILE A CA 1
ATOM 915 C C . ILE A 1 116 ? -0.842 2.260 -14.884 1.00 91.81 116 ILE A C 1
ATOM 917 O O . ILE A 1 116 ? 0.199 1.622 -15.038 1.00 91.81 116 ILE A O 1
ATOM 921 N N . VAL A 1 117 ? -1.726 1.940 -13.937 1.00 92.94 117 VAL A N 1
ATOM 922 C CA . VAL A 1 117 ? -1.554 0.792 -13.033 1.00 92.94 117 VAL A CA 1
ATOM 923 C C . VAL A 1 117 ? -1.625 -0.522 -13.807 1.00 92.94 117 VAL A C 1
ATOM 925 O O . VAL A 1 117 ? -0.791 -1.393 -13.572 1.00 92.94 117 VAL A O 1
ATOM 928 N N . ALA A 1 118 ? -2.557 -0.663 -14.756 1.00 92.38 118 ALA A N 1
ATOM 929 C CA . ALA A 1 118 ? -2.636 -1.841 -15.618 1.00 92.38 118 ALA A CA 1
ATOM 930 C C . ALA A 1 118 ? -1.359 -2.027 -16.453 1.00 92.38 118 ALA A C 1
ATOM 932 O O . ALA A 1 118 ? -0.748 -3.089 -16.391 1.00 92.38 118 ALA A O 1
ATOM 933 N N . GLU A 1 119 ? -0.889 -0.979 -17.134 1.00 91.06 119 GLU A N 1
ATOM 934 C CA . GLU A 1 119 ? 0.357 -1.009 -17.913 1.00 91.06 119 GLU A CA 1
ATOM 935 C C . GLU A 1 119 ? 1.576 -1.356 -17.043 1.00 91.06 119 GLU A C 1
ATOM 937 O O . GLU A 1 119 ? 2.432 -2.150 -17.438 1.00 91.06 119 GLU A O 1
ATOM 942 N N . THR A 1 120 ? 1.648 -0.783 -15.837 1.00 92.44 120 THR A N 1
ATOM 943 C CA . THR A 1 120 ? 2.737 -1.040 -14.882 1.00 92.44 120 THR A CA 1
ATOM 944 C C . THR A 1 120 ? 2.700 -2.480 -14.373 1.00 92.44 120 THR A C 1
ATOM 946 O O . THR A 1 120 ? 3.744 -3.126 -14.287 1.00 92.44 120 THR A O 1
ATOM 949 N N . TYR A 1 121 ? 1.510 -3.012 -14.089 1.00 94.38 121 TYR A N 1
ATOM 950 C CA . TYR A 1 121 ? 1.324 -4.404 -13.692 1.00 94.38 121 TYR A CA 1
ATOM 951 C C . TYR A 1 121 ? 1.687 -5.381 -14.815 1.00 94.38 121 TYR A C 1
ATOM 953 O O . TYR A 1 121 ? 2.409 -6.345 -14.577 1.00 94.38 121 TYR A O 1
ATOM 961 N N . ASP A 1 122 ? 1.265 -5.109 -16.050 1.00 90.88 122 ASP A N 1
ATOM 962 C CA . ASP A 1 122 ? 1.605 -5.937 -17.211 1.00 90.88 122 ASP A CA 1
ATOM 963 C C . ASP A 1 122 ? 3.110 -5.926 -17.495 1.00 90.88 122 ASP A C 1
ATOM 965 O O . ASP A 1 122 ? 3.673 -6.903 -17.999 1.00 90.88 122 ASP A O 1
ATOM 969 N N . HIS A 1 123 ? 3.788 -4.815 -17.204 1.00 89.25 123 HIS A N 1
ATOM 970 C CA . HIS A 1 123 ? 5.243 -4.760 -17.257 1.00 89.25 123 HIS A CA 1
ATOM 971 C C . HIS A 1 123 ? 5.879 -5.588 -16.131 1.00 89.25 123 HIS A C 1
ATOM 973 O O . HIS A 1 123 ? 6.789 -6.374 -16.394 1.00 89.25 123 HIS A O 1
ATOM 979 N N . TRP A 1 124 ? 5.370 -5.478 -14.900 1.00 91.56 124 TRP A N 1
ATOM 980 C CA . TRP A 1 124 ? 5.819 -6.294 -13.770 1.00 91.56 124 TRP A CA 1
ATOM 981 C C . TRP A 1 124 ? 5.652 -7.796 -14.027 1.00 91.56 124 TRP A C 1
ATOM 983 O O . TRP A 1 124 ? 6.584 -8.550 -13.773 1.00 91.56 124 TRP A O 1
ATOM 993 N N . LEU A 1 125 ? 4.530 -8.236 -14.605 1.00 90.81 125 LEU A N 1
ATOM 994 C CA . LEU A 1 125 ? 4.298 -9.645 -14.950 1.00 90.81 125 LEU A CA 1
ATOM 995 C C . LEU A 1 125 ? 5.376 -10.219 -15.873 1.00 90.81 125 LEU A C 1
ATOM 997 O O . LEU A 1 125 ? 5.729 -11.392 -15.761 1.00 90.81 125 LEU A O 1
ATOM 1001 N N . ARG A 1 126 ? 5.886 -9.397 -16.792 1.00 87.00 126 ARG A N 1
ATOM 1002 C CA . ARG A 1 126 ? 6.948 -9.786 -17.723 1.00 87.00 126 ARG A CA 1
ATOM 1003 C C . ARG A 1 126 ? 8.323 -9.742 -17.061 1.00 87.00 126 ARG A C 1
ATOM 1005 O O . ARG A 1 126 ? 9.138 -10.615 -17.335 1.00 87.00 126 ARG A O 1
ATOM 1012 N N . ASN A 1 127 ? 8.552 -8.776 -16.166 1.00 84.69 127 ASN A N 1
ATOM 1013 C CA . ASN A 1 127 ? 9.859 -8.513 -15.555 1.00 84.69 127 ASN A CA 1
ATOM 1014 C C . ASN A 1 127 ? 9.773 -8.300 -14.023 1.00 84.69 127 ASN A C 1
ATOM 1016 O O . ASN A 1 127 ? 10.040 -7.193 -13.545 1.00 84.69 127 ASN A O 1
ATOM 1020 N N . PRO A 1 128 ? 9.443 -9.325 -13.209 1.00 84.62 128 PRO A N 1
ATOM 1021 C CA . PRO A 1 128 ? 9.175 -9.124 -11.779 1.00 84.62 128 PRO A CA 1
ATOM 1022 C C . PRO A 1 128 ? 10.382 -8.617 -10.979 1.00 84.62 128 PRO A C 1
ATOM 1024 O O . PRO A 1 128 ? 10.233 -7.805 -10.068 1.00 84.62 128 PRO A O 1
ATOM 1027 N N . SER A 1 129 ? 11.587 -9.063 -11.348 1.00 81.69 129 SER A N 1
ATOM 1028 C CA . SER A 1 129 ? 12.847 -8.738 -10.664 1.00 81.69 129 SER A CA 1
ATOM 1029 C C . SER A 1 129 ? 13.337 -7.306 -10.893 1.00 81.69 129 SER A C 1
ATOM 1031 O O . SER A 1 129 ? 14.289 -6.876 -10.245 1.00 81.69 129 SER A O 1
ATOM 1033 N N . TYR A 1 130 ? 12.718 -6.571 -11.820 1.00 80.00 130 TYR A N 1
ATOM 1034 C CA . TYR A 1 130 ? 13.126 -5.215 -12.180 1.00 80.00 130 TYR A CA 1
ATOM 1035 C C . TYR A 1 130 ? 12.708 -4.167 -11.134 1.00 80.00 130 TYR A C 1
ATOM 1037 O O . TYR A 1 130 ? 13.411 -3.181 -10.911 1.00 80.00 130 TYR A O 1
ATOM 1045 N N . PHE A 1 131 ? 11.568 -4.374 -10.479 1.00 86.31 131 PHE A N 1
ATOM 1046 C CA . PHE A 1 131 ? 10.971 -3.366 -9.611 1.00 86.31 131 PHE A CA 1
ATOM 1047 C C . PHE A 1 131 ? 11.691 -3.278 -8.269 1.00 86.31 131 PHE A C 1
ATOM 1049 O O . PHE A 1 131 ? 11.936 -4.272 -7.581 1.00 86.31 131 PHE A O 1
ATOM 1056 N N . ARG A 1 132 ? 11.968 -2.047 -7.841 1.00 87.38 132 ARG A N 1
ATOM 1057 C CA . ARG A 1 132 ? 12.479 -1.777 -6.500 1.00 87.38 132 ARG A CA 1
ATOM 1058 C C . ARG A 1 132 ? 11.368 -1.999 -5.476 1.00 87.38 132 ARG A C 1
ATOM 1060 O O . ARG A 1 132 ? 10.194 -1.786 -5.775 1.00 87.38 132 ARG A O 1
ATOM 1067 N N . PRO A 1 133 ? 11.701 -2.316 -4.216 1.00 89.62 133 PRO A N 1
ATOM 1068 C CA . PRO A 1 133 ? 10.666 -2.619 -3.235 1.00 89.62 133 PRO A CA 1
ATOM 1069 C C . PRO A 1 133 ? 9.665 -1.489 -2.974 1.00 89.62 133 PRO A C 1
ATOM 1071 O O . PRO A 1 133 ? 8.493 -1.765 -2.750 1.00 89.62 133 PRO A O 1
ATOM 1074 N N . ALA A 1 134 ? 10.102 -0.228 -3.032 1.00 87.62 134 ALA A N 1
ATOM 1075 C CA . ALA A 1 134 ? 9.196 0.915 -2.914 1.00 87.62 134 ALA A CA 1
ATOM 1076 C C . ALA A 1 134 ? 8.190 0.975 -4.081 1.00 87.62 134 ALA A C 1
ATOM 1078 O O . ALA A 1 134 ? 7.025 1.296 -3.879 1.00 87.62 134 ALA A O 1
ATOM 1079 N N . GLU A 1 135 ? 8.612 0.610 -5.294 1.00 90.06 135 GLU A N 1
ATOM 1080 C CA . GLU A 1 135 ? 7.748 0.577 -6.481 1.00 90.06 135 GLU A CA 1
ATOM 1081 C C . GLU A 1 135 ? 6.755 -0.588 -6.401 1.00 90.06 135 GLU A C 1
ATOM 1083 O O . GLU A 1 135 ? 5.583 -0.409 -6.719 1.00 90.06 135 GLU A O 1
ATOM 1088 N N . LEU A 1 136 ? 7.186 -1.754 -5.899 1.00 93.19 136 LEU A N 1
ATOM 1089 C CA . LEU A 1 136 ? 6.294 -2.887 -5.626 1.00 93.19 136 LEU A CA 1
ATOM 1090 C C . LEU A 1 136 ? 5.239 -2.540 -4.570 1.00 93.19 136 LEU A C 1
ATOM 1092 O O . LEU A 1 136 ? 4.077 -2.911 -4.724 1.00 93.19 136 LEU A O 1
ATOM 1096 N N . GLN A 1 137 ? 5.617 -1.809 -3.518 1.00 92.69 137 GLN A N 1
ATOM 1097 C CA . GLN A 1 137 ? 4.685 -1.339 -2.492 1.00 92.69 137 GLN A CA 1
ATOM 1098 C C . GLN A 1 137 ? 3.628 -0.399 -3.085 1.00 92.69 137 GLN A C 1
ATOM 1100 O O . GLN A 1 137 ? 2.439 -0.585 -2.820 1.00 92.69 137 GLN A O 1
ATOM 1105 N N . ILE A 1 138 ? 4.048 0.570 -3.909 1.00 90.69 138 ILE A N 1
ATOM 1106 C CA . ILE A 1 138 ? 3.145 1.489 -4.617 1.00 90.69 138 ILE A CA 1
ATOM 1107 C C . ILE A 1 138 ? 2.213 0.690 -5.530 1.00 90.69 138 ILE A C 1
ATOM 1109 O O . ILE A 1 138 ? 0.997 0.769 -5.382 1.00 90.69 138 ILE A O 1
ATOM 1113 N N . LEU A 1 139 ? 2.756 -0.151 -6.413 1.00 94.50 139 LEU A N 1
ATOM 1114 C CA . LEU A 1 139 ? 1.956 -0.960 -7.334 1.00 94.50 139 LEU A CA 1
ATOM 1115 C C . LEU A 1 139 ? 0.932 -1.829 -6.589 1.00 94.50 139 LEU A C 1
ATOM 1117 O O . LEU A 1 139 ? -0.245 -1.830 -6.942 1.00 94.50 139 LEU A O 1
ATOM 1121 N N . THR A 1 140 ? 1.354 -2.502 -5.514 1.00 96.56 140 THR A N 1
ATOM 1122 C CA . THR A 1 140 ? 0.462 -3.287 -4.648 1.00 96.56 140 THR A CA 1
ATOM 1123 C C . THR A 1 140 ? -0.659 -2.415 -4.087 1.00 96.56 140 THR A C 1
ATOM 1125 O O . THR A 1 140 ? -1.825 -2.793 -4.159 1.00 96.56 140 THR A O 1
ATOM 1128 N N . HIS A 1 141 ? -0.334 -1.229 -3.566 1.00 93.06 141 HIS A N 1
ATOM 1129 C CA . HIS A 1 141 ? -1.326 -0.306 -3.026 1.00 93.06 141 HIS A CA 1
ATOM 1130 C C . HIS A 1 141 ? -2.385 0.094 -4.063 1.00 93.06 141 HIS A C 1
ATOM 1132 O O . HIS A 1 141 ? -3.578 0.032 -3.762 1.00 93.06 141 HIS A O 1
ATOM 1138 N N . HIS A 1 142 ? -1.987 0.440 -5.287 1.00 92.69 142 HIS A N 1
ATOM 1139 C CA . HIS A 1 142 ? -2.950 0.839 -6.317 1.00 92.69 142 HIS A CA 1
ATOM 1140 C C . HIS A 1 142 ? -3.791 -0.325 -6.841 1.00 92.69 142 HIS A C 1
ATOM 1142 O O . HIS A 1 142 ? -4.974 -0.134 -7.122 1.00 92.69 142 HIS A O 1
ATOM 1148 N N . LEU A 1 143 ? -3.240 -1.540 -6.891 1.00 95.62 143 LEU A N 1
ATOM 1149 C CA . LEU A 1 143 ? -4.026 -2.737 -7.198 1.00 95.62 143 LEU A CA 1
ATOM 1150 C C . LEU A 1 143 ? -5.108 -2.994 -6.134 1.00 95.62 143 LEU A C 1
ATOM 1152 O O . LEU A 1 143 ? -6.227 -3.367 -6.485 1.00 95.62 143 LEU A O 1
ATOM 1156 N N . ILE A 1 144 ? -4.821 -2.732 -4.850 1.00 94.12 144 ILE A N 1
ATOM 1157 C CA . ILE A 1 144 ? -5.826 -2.781 -3.769 1.00 94.12 144 ILE A CA 1
ATOM 1158 C C . ILE A 1 144 ? -6.925 -1.734 -4.005 1.00 94.12 144 ILE A C 1
ATOM 1160 O O . ILE A 1 144 ? -8.110 -2.050 -3.888 1.00 94.12 144 ILE A O 1
ATOM 1164 N N . LEU A 1 145 ? -6.563 -0.492 -4.351 1.00 88.38 145 LEU A N 1
ATOM 1165 C CA . LEU A 1 145 ? -7.549 0.569 -4.606 1.00 88.38 145 LEU A CA 1
ATOM 1166 C C . LEU A 1 145 ? -8.519 0.198 -5.738 1.00 88.38 145 LEU A C 1
ATOM 1168 O O . LEU A 1 145 ? -9.707 0.493 -5.629 1.00 88.38 145 LEU A O 1
ATOM 1172 N N . GLN A 1 146 ? -8.029 -0.525 -6.748 1.00 91.69 146 GLN A N 1
ATOM 1173 C CA . GLN A 1 146 ? -8.792 -1.032 -7.895 1.00 91.69 146 GLN A CA 1
ATOM 1174 C C . GLN A 1 146 ? -9.525 -2.356 -7.644 1.00 91.69 146 GLN A C 1
ATOM 1176 O O . GLN A 1 146 ? -10.013 -2.963 -8.594 1.00 91.69 146 GLN A O 1
ATOM 1181 N N . TYR A 1 147 ? -9.581 -2.842 -6.400 1.00 94.06 147 TYR A N 1
ATOM 1182 C CA . TYR A 1 147 ? -10.223 -4.119 -6.042 1.00 94.06 147 TYR A CA 1
ATOM 1183 C C . TYR A 1 147 ? -9.589 -5.350 -6.724 1.00 94.06 147 TYR A C 1
ATOM 1185 O O . TYR A 1 147 ? -10.130 -6.457 -6.698 1.00 94.06 147 TYR A O 1
ATOM 1193 N N . ARG A 1 148 ? -8.382 -5.200 -7.286 1.00 96.31 148 ARG A N 1
ATOM 1194 C CA . ARG A 1 148 ? -7.593 -6.270 -7.913 1.00 96.31 148 ARG A CA 1
ATOM 1195 C C . ARG A 1 148 ? -6.752 -7.000 -6.866 1.00 96.31 148 ARG A C 1
ATOM 1197 O O . ARG A 1 148 ? -5.540 -7.157 -7.008 1.00 96.31 148 ARG A O 1
ATOM 1204 N N . THR A 1 149 ? -7.392 -7.440 -5.784 1.00 97.00 149 THR A N 1
ATOM 1205 C CA . THR A 1 149 ? -6.706 -7.954 -4.587 1.00 97.00 149 THR A CA 1
ATOM 1206 C C . THR A 1 149 ? -5.913 -9.241 -4.851 1.00 97.00 149 THR A C 1
ATOM 1208 O O . THR A 1 149 ? -4.840 -9.423 -4.279 1.00 97.00 149 THR A O 1
ATOM 1211 N N . ALA A 1 150 ? -6.351 -10.088 -5.790 1.00 97.50 150 ALA A N 1
ATOM 1212 C CA . ALA A 1 150 ? -5.586 -11.264 -6.222 1.00 97.50 150 ALA A CA 1
ATOM 1213 C C . ALA A 1 150 ? -4.266 -10.897 -6.926 1.00 97.50 150 ALA A C 1
ATOM 1215 O O . ALA A 1 150 ? -3.244 -11.547 -6.717 1.00 97.50 150 ALA A O 1
ATOM 1216 N N . ASP A 1 151 ? -4.268 -9.846 -7.747 1.00 97.81 151 ASP A N 1
ATOM 1217 C CA . ASP A 1 151 ? -3.060 -9.372 -8.424 1.00 97.81 151 ASP A CA 1
ATOM 1218 C C . ASP A 1 151 ? -2.136 -8.642 -7.451 1.00 97.81 151 ASP A C 1
ATOM 1220 O O . ASP A 1 151 ? -0.925 -8.858 -7.485 1.00 97.81 151 ASP A O 1
ATOM 1224 N N . ALA A 1 152 ? -2.709 -7.851 -6.536 1.00 97.50 152 ALA A N 1
ATOM 1225 C CA . ALA A 1 152 ? -1.973 -7.226 -5.442 1.00 97.50 152 ALA A CA 1
ATOM 1226 C C . ALA A 1 152 ? -1.216 -8.270 -4.608 1.00 97.50 152 ALA A C 1
ATOM 1228 O O . ALA A 1 152 ? -0.053 -8.052 -4.277 1.00 97.50 152 ALA A O 1
ATOM 1229 N N . LEU A 1 153 ? -1.834 -9.424 -4.326 1.00 97.56 153 LEU A N 1
ATOM 1230 C CA . LEU A 1 153 ? -1.194 -10.506 -3.578 1.00 97.56 153 LEU A CA 1
ATOM 1231 C C . LEU A 1 153 ? 0.033 -11.077 -4.309 1.00 97.56 153 LEU A C 1
ATOM 1233 O O . LEU A 1 153 ? 1.070 -11.277 -3.684 1.00 97.56 153 LEU A O 1
ATOM 1237 N N . LYS A 1 154 ? -0.032 -11.252 -5.636 1.00 96.56 154 LYS A N 1
ATOM 1238 C CA . LYS A 1 154 ? 1.120 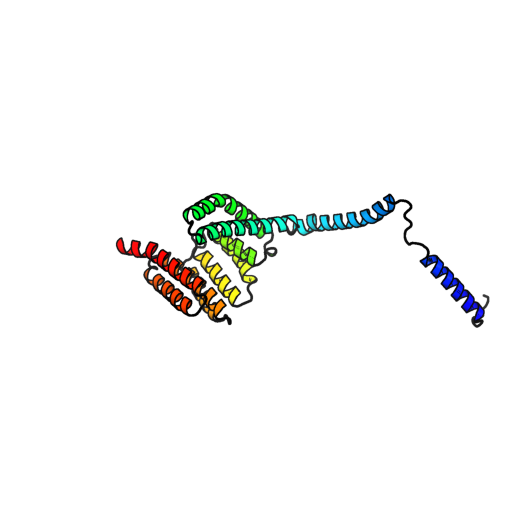-11.720 -6.432 1.00 96.56 154 LYS A CA 1
ATOM 1239 C C . LYS A 1 154 ? 2.292 -10.733 -6.381 1.00 96.56 154 LYS A C 1
ATOM 1241 O O . LYS A 1 154 ? 3.437 -11.145 -6.222 1.00 96.56 154 LYS A O 1
ATOM 1246 N N . VAL A 1 155 ? 2.016 -9.430 -6.506 1.00 96.81 155 VAL A N 1
ATOM 1247 C CA . VAL A 1 155 ? 3.053 -8.382 -6.396 1.00 96.81 155 VAL A CA 1
ATOM 1248 C C . VAL A 1 155 ? 3.623 -8.342 -4.977 1.00 96.81 155 VAL A C 1
ATOM 1250 O O . VAL A 1 155 ? 4.836 -8.219 -4.786 1.00 96.81 155 VAL A O 1
ATOM 1253 N N . PHE A 1 156 ? 2.755 -8.501 -3.978 1.00 97.12 156 PHE A N 1
ATOM 1254 C CA . PHE A 1 156 ? 3.131 -8.528 -2.574 1.00 97.12 156 PHE A CA 1
ATOM 1255 C C . PHE A 1 156 ? 4.094 -9.671 -2.236 1.00 97.12 156 PHE A C 1
ATOM 1257 O O . PHE A 1 156 ? 5.032 -9.454 -1.473 1.00 97.12 156 PHE A O 1
ATOM 1264 N N . GLU A 1 157 ? 3.915 -10.866 -2.800 1.00 95.19 157 GLU A N 1
ATOM 1265 C CA . GLU A 1 157 ? 4.819 -11.997 -2.550 1.00 95.19 157 GLU A CA 1
ATOM 1266 C C . GLU A 1 157 ? 6.273 -11.673 -2.922 1.00 95.19 157 GLU A C 1
ATOM 1268 O O . GLU A 1 157 ? 7.199 -12.015 -2.180 1.00 95.19 157 GLU A O 1
ATOM 1273 N N . GLU A 1 158 ? 6.483 -10.955 -4.027 1.00 93.44 158 GLU A N 1
ATOM 1274 C CA . GLU A 1 158 ? 7.814 -10.499 -4.426 1.00 93.44 158 GLU A CA 1
ATOM 1275 C C . GLU A 1 158 ? 8.315 -9.367 -3.517 1.00 93.44 158 GLU A C 1
ATOM 1277 O O . GLU A 1 158 ? 9.459 -9.387 -3.057 1.00 93.44 158 GLU A O 1
ATOM 1282 N N . TYR A 1 159 ? 7.438 -8.423 -3.156 1.00 94.06 159 TYR A N 1
ATOM 1283 C CA . TYR A 1 159 ? 7.755 -7.369 -2.187 1.00 94.06 159 TYR A CA 1
ATOM 1284 C C . TYR A 1 159 ? 8.221 -7.946 -0.840 1.00 94.06 159 TYR A C 1
ATOM 1286 O O . TYR A 1 159 ? 9.260 -7.525 -0.315 1.00 94.06 159 TYR A O 1
ATOM 1294 N N . TRP A 1 160 ? 7.504 -8.940 -0.309 1.00 94.00 160 TRP A N 1
ATOM 1295 C CA . TRP A 1 160 ? 7.772 -9.600 0.970 1.00 94.00 160 TRP A CA 1
ATOM 1296 C C . TRP A 1 160 ? 9.173 -10.212 1.029 1.00 94.00 160 TRP A C 1
ATOM 1298 O O . TRP A 1 160 ? 9.900 -9.996 2.003 1.00 94.00 160 TRP A O 1
ATOM 1308 N N . ARG A 1 161 ? 9.606 -10.901 -0.035 1.00 91.00 161 ARG A N 1
ATOM 1309 C CA . ARG A 1 161 ? 10.931 -11.552 -0.110 1.00 91.00 161 ARG A CA 1
ATOM 1310 C C . ARG A 1 161 ? 12.094 -10.583 0.093 1.00 91.00 161 ARG A C 1
ATOM 1312 O O . ARG A 1 161 ? 13.165 -10.980 0.549 1.00 91.00 161 ARG A O 1
ATOM 1319 N N . THR A 1 162 ? 11.892 -9.304 -0.210 1.00 88.38 162 THR A N 1
ATOM 1320 C CA . THR A 1 162 ? 12.932 -8.276 -0.081 1.00 88.38 162 THR A CA 1
ATOM 1321 C C . THR A 1 162 ? 13.014 -7.644 1.316 1.00 88.38 162 THR A C 1
ATOM 1323 O O . THR A 1 162 ? 13.919 -6.842 1.560 1.00 88.38 162 THR A O 1
ATOM 1326 N N . ARG A 1 163 ? 12.081 -7.945 2.234 1.00 92.38 163 ARG A N 1
ATOM 1327 C CA . ARG A 1 163 ? 11.983 -7.299 3.557 1.00 92.38 163 ARG A CA 1
ATOM 1328 C C . ARG A 1 163 ? 12.931 -7.951 4.559 1.00 92.38 163 ARG A C 1
ATOM 1330 O O . ARG A 1 163 ? 12.798 -9.128 4.890 1.00 92.38 163 ARG A O 1
ATOM 1337 N N . LYS A 1 164 ? 13.884 -7.177 5.081 1.00 90.44 164 LYS A N 1
ATOM 1338 C CA . LYS A 1 164 ? 14.935 -7.699 5.972 1.00 90.44 164 LYS A CA 1
ATOM 1339 C C . LYS A 1 164 ? 14.801 -7.198 7.404 1.00 90.44 164 LYS A C 1
ATOM 1341 O O . LYS A 1 164 ? 14.988 -7.983 8.333 1.00 90.44 164 LYS A O 1
ATOM 1346 N N . THR A 1 165 ? 14.477 -5.921 7.594 1.00 92.38 165 THR A N 1
ATOM 1347 C CA . THR A 1 165 ? 14.402 -5.316 8.933 1.00 92.38 165 THR A CA 1
ATOM 1348 C C . THR A 1 165 ? 13.064 -5.602 9.618 1.00 92.38 165 THR A C 1
ATOM 1350 O O . THR A 1 165 ? 12.078 -5.935 8.964 1.00 92.38 165 THR A O 1
ATOM 1353 N N . ILE A 1 166 ? 13.021 -5.462 10.947 1.00 93.62 166 ILE A N 1
ATOM 1354 C CA . ILE A 1 166 ? 11.792 -5.645 11.738 1.00 93.62 166 ILE A CA 1
ATOM 1355 C C . ILE A 1 166 ? 10.705 -4.661 11.285 1.00 93.62 166 ILE A C 1
ATOM 1357 O O . ILE A 1 166 ? 9.592 -5.091 10.996 1.00 93.62 166 ILE A O 1
ATOM 1361 N N . SER A 1 167 ? 11.050 -3.377 11.117 1.00 90.69 167 SER A N 1
ATOM 1362 C CA . SER A 1 167 ? 10.116 -2.356 10.608 1.00 90.69 167 SER A CA 1
ATOM 1363 C C . SER A 1 167 ? 9.539 -2.738 9.247 1.00 90.69 167 SER A C 1
ATOM 1365 O O . SER A 1 167 ? 8.328 -2.771 9.065 1.00 90.69 167 SER A O 1
ATOM 1367 N N . GLN A 1 168 ? 10.405 -3.144 8.313 1.00 92.69 168 GLN A N 1
ATOM 1368 C CA . GLN A 1 168 ? 9.994 -3.557 6.970 1.00 92.69 168 GLN A CA 1
ATOM 1369 C C . GLN A 1 168 ? 9.052 -4.765 6.987 1.00 92.69 168 GLN A C 1
ATOM 1371 O O . GLN A 1 168 ? 8.160 -4.858 6.147 1.00 92.69 168 GLN A O 1
ATOM 1376 N N . LYS A 1 169 ? 9.259 -5.709 7.911 1.00 95.88 169 LYS A N 1
ATOM 1377 C CA . LYS A 1 169 ? 8.389 -6.880 8.064 1.00 95.88 169 LYS A CA 1
ATOM 1378 C C . LYS A 1 169 ? 7.033 -6.500 8.656 1.00 95.88 169 LYS A C 1
ATOM 1380 O O . LYS A 1 169 ? 6.023 -6.975 8.145 1.00 95.88 169 LYS A O 1
ATOM 1385 N N . ALA A 1 170 ? 7.002 -5.632 9.669 1.00 94.75 170 ALA A N 1
ATOM 1386 C CA . ALA A 1 170 ? 5.755 -5.127 10.245 1.00 94.75 170 ALA A CA 1
ATOM 1387 C C . ALA A 1 170 ? 4.922 -4.368 9.197 1.00 94.75 170 ALA A C 1
ATOM 1389 O O . ALA A 1 170 ? 3.752 -4.680 8.992 1.00 94.75 170 ALA A O 1
ATOM 1390 N N . GLU A 1 171 ? 5.543 -3.448 8.455 1.00 92.94 171 GLU A N 1
ATOM 1391 C CA . GLU A 1 171 ? 4.892 -2.704 7.368 1.00 92.94 171 GLU A CA 1
ATOM 1392 C C . GLU A 1 171 ? 4.397 -3.619 6.242 1.00 92.94 171 GLU A C 1
ATOM 1394 O O . GLU A 1 171 ? 3.324 -3.402 5.679 1.00 92.94 171 GLU A O 1
ATOM 1399 N N . ALA A 1 172 ? 5.154 -4.665 5.904 1.00 95.94 172 ALA A N 1
ATOM 1400 C CA . ALA A 1 172 ? 4.717 -5.624 4.901 1.00 95.94 172 ALA A CA 1
ATOM 1401 C C . ALA A 1 172 ? 3.526 -6.460 5.383 1.00 95.94 172 ALA A C 1
ATOM 1403 O O . ALA A 1 172 ? 2.599 -6.671 4.611 1.00 95.94 172 ALA A O 1
ATOM 1404 N N . LYS A 1 173 ? 3.484 -6.856 6.658 1.00 97.62 173 LYS A N 1
ATOM 1405 C CA . LYS A 1 173 ? 2.312 -7.529 7.236 1.00 97.62 173 LYS A CA 1
ATOM 1406 C C . LYS A 1 173 ? 1.084 -6.626 7.296 1.00 97.62 173 LYS A C 1
ATOM 1408 O O . LYS A 1 173 ? -0.018 -7.076 6.990 1.00 97.62 173 LYS A O 1
ATOM 1413 N N . LEU A 1 174 ? 1.275 -5.338 7.585 1.00 95.56 174 LEU A N 1
ATOM 1414 C CA . LEU A 1 174 ? 0.222 -4.333 7.447 1.00 95.56 174 LEU A CA 1
ATOM 1415 C C . LEU A 1 174 ? -0.286 -4.249 5.998 1.00 95.56 174 LEU A C 1
ATOM 1417 O O . LEU A 1 174 ? -1.495 -4.222 5.773 1.00 95.56 174 LEU A O 1
ATOM 1421 N N . LEU A 1 175 ? 0.606 -4.230 5.003 1.00 96.25 175 LEU A N 1
ATOM 1422 C CA . LEU A 1 175 ? 0.211 -4.221 3.592 1.00 96.25 175 LEU A CA 1
ATOM 1423 C C . LEU A 1 175 ? -0.539 -5.499 3.195 1.00 96.25 175 LEU A C 1
ATOM 1425 O O . LEU A 1 175 ? -1.571 -5.401 2.537 1.00 96.25 175 LEU A O 1
ATOM 1429 N N . GLU A 1 176 ? -0.074 -6.668 3.637 1.00 98.06 176 GLU A N 1
ATOM 1430 C CA . GLU A 1 176 ? -0.750 -7.953 3.425 1.00 98.06 176 GLU A CA 1
ATOM 1431 C C . GLU A 1 176 ? -2.173 -7.919 3.990 1.00 98.06 176 GLU A C 1
ATOM 1433 O O . GLU A 1 176 ? -3.136 -8.236 3.293 1.00 98.06 176 GLU A O 1
ATOM 1438 N N . ALA A 1 177 ? -2.333 -7.438 5.225 1.00 96.94 177 ALA A N 1
ATOM 1439 C CA . ALA A 1 177 ? -3.643 -7.292 5.840 1.00 96.94 177 ALA A CA 1
ATOM 1440 C C . ALA A 1 177 ? -4.567 -6.362 5.043 1.00 96.94 177 ALA A C 1
ATOM 1442 O O . ALA A 1 177 ? -5.759 -6.634 4.926 1.00 96.94 177 ALA A O 1
ATOM 1443 N N . ARG A 1 178 ? -4.038 -5.281 4.453 1.00 95.75 178 ARG A N 1
ATOM 1444 C CA . ARG A 1 178 ? -4.823 -4.374 3.597 1.00 95.75 178 ARG A CA 1
ATOM 1445 C C . ARG A 1 178 ? -5.330 -5.058 2.328 1.00 95.75 178 ARG A C 1
ATOM 1447 O O . ARG A 1 178 ? -6.401 -4.681 1.865 1.00 95.75 178 ARG A O 1
ATOM 1454 N N . ILE A 1 179 ? -4.595 -6.032 1.785 1.00 97.31 179 ILE A N 1
ATOM 1455 C CA . ILE A 1 179 ? -5.038 -6.830 0.631 1.00 97.31 179 ILE A CA 1
ATOM 1456 C C . ILE A 1 179 ? -6.250 -7.678 1.023 1.00 97.31 179 ILE A C 1
ATOM 1458 O O . ILE A 1 179 ? -7.262 -7.631 0.331 1.00 97.31 179 ILE A O 1
ATOM 1462 N N . TYR A 1 180 ? -6.167 -8.395 2.148 1.00 96.94 180 TYR A N 1
ATOM 1463 C CA . TYR A 1 180 ? -7.245 -9.266 2.632 1.00 96.94 180 TYR A CA 1
ATOM 1464 C C . TYR A 1 180 ? -8.458 -8.496 3.177 1.00 96.94 180 TYR A C 1
ATOM 1466 O O . TYR A 1 180 ? -9.582 -8.970 3.059 1.00 96.94 180 TYR A O 1
ATOM 1474 N N . ALA A 1 181 ? -8.263 -7.300 3.740 1.00 94.19 181 ALA A N 1
ATOM 1475 C CA . ALA A 1 181 ? -9.365 -6.475 4.239 1.00 94.19 181 ALA A CA 1
ATOM 1476 C C . ALA A 1 181 ? -10.187 -5.830 3.111 1.00 94.19 181 ALA A C 1
ATOM 1478 O O . ALA A 1 181 ? -11.329 -5.428 3.316 1.00 94.19 181 ALA A O 1
ATOM 1479 N N . ARG A 1 182 ? -9.599 -5.664 1.923 1.00 94.12 182 ARG A N 1
ATOM 1480 C CA . ARG A 1 182 ? -10.255 -4.984 0.809 1.00 94.12 182 ARG A CA 1
ATOM 1481 C C . ARG A 1 182 ? -11.195 -5.938 0.081 1.00 94.12 182 ARG A C 1
ATOM 1483 O O . ARG A 1 182 ? -10.849 -7.088 -0.168 1.00 94.12 182 ARG A O 1
ATOM 1490 N N . GLU A 1 183 ? -12.350 -5.418 -0.318 1.00 91.62 183 GLU A N 1
ATOM 1491 C CA . GLU A 1 183 ? -13.270 -6.118 -1.212 1.00 91.62 183 GLU A CA 1
ATOM 1492 C C . GLU A 1 183 ? -12.558 -6.590 -2.492 1.00 91.62 183 GLU A C 1
ATOM 1494 O O . GLU A 1 183 ? -11.744 -5.874 -3.082 1.00 91.62 183 GLU A O 1
ATOM 1499 N N . GLY A 1 184 ? -12.837 -7.827 -2.900 1.00 93.06 184 GLY A N 1
ATOM 1500 C CA . GLY A 1 184 ? -12.250 -8.445 -4.082 1.00 93.06 184 GLY A CA 1
ATOM 1501 C C . GLY A 1 184 ? -12.061 -9.958 -3.929 1.00 93.06 184 GLY A C 1
ATOM 1502 O O . GLY A 1 184 ? -12.461 -10.537 -2.920 1.00 93.06 184 GLY A O 1
ATOM 1503 N N . PRO A 1 185 ? -11.426 -10.622 -4.911 1.00 95.88 185 PRO A N 1
ATOM 1504 C CA . PRO A 1 185 ? -11.393 -12.086 -4.985 1.00 95.88 185 PRO A CA 1
ATOM 1505 C C . PRO A 1 185 ? -10.680 -12.801 -3.830 1.00 95.88 185 PRO A C 1
ATOM 1507 O O . PRO A 1 185 ? -10.928 -13.983 -3.618 1.00 95.88 185 PRO A O 1
ATOM 1510 N N . VAL A 1 186 ? -9.775 -12.120 -3.117 1.00 96.50 186 VAL A N 1
ATOM 1511 C CA . VAL A 1 186 ? -9.051 -12.695 -1.966 1.00 96.50 186 VAL A CA 1
ATOM 1512 C C . VAL A 1 186 ? -9.492 -12.106 -0.627 1.00 96.50 186 VAL A C 1
ATOM 1514 O O . VAL A 1 186 ? -8.760 -12.237 0.347 1.00 96.50 186 VAL A O 1
ATOM 1517 N N . GLN A 1 187 ? -10.638 -11.422 -0.564 1.00 95.31 187 GLN A N 1
ATOM 1518 C CA . GLN A 1 187 ? -11.099 -10.805 0.678 1.00 95.31 187 GLN A CA 1
ATOM 1519 C C . GLN A 1 187 ? -11.292 -11.853 1.786 1.00 95.31 187 GLN A C 1
ATOM 1521 O O . GLN A 1 187 ? -11.994 -12.845 1.603 1.00 95.31 187 GLN A O 1
ATOM 1526 N N . ASP A 1 188 ? -10.688 -11.597 2.945 1.00 95.31 188 ASP A N 1
ATOM 1527 C CA . ASP A 1 188 ? -10.788 -12.408 4.157 1.00 95.31 188 ASP A CA 1
ATOM 1528 C C . ASP A 1 188 ? -10.531 -11.508 5.379 1.00 95.31 188 ASP A C 1
ATOM 1530 O O . ASP A 1 188 ? -9.389 -11.193 5.733 1.00 95.31 188 ASP A O 1
ATOM 1534 N N . MET A 1 189 ? -11.614 -11.053 6.014 1.00 92.38 189 MET A N 1
ATOM 1535 C CA . MET A 1 189 ? -11.531 -10.119 7.141 1.00 92.38 189 MET A CA 1
ATOM 1536 C C . MET A 1 189 ? -10.878 -10.747 8.377 1.00 92.38 189 MET A C 1
ATOM 1538 O O . MET A 1 189 ? -10.146 -10.060 9.089 1.00 92.38 189 MET A O 1
ATOM 1542 N N . GLU A 1 190 ? -11.093 -12.041 8.632 1.00 92.94 190 GLU A N 1
ATOM 1543 C CA . GLU A 1 190 ? -10.494 -12.732 9.780 1.00 92.94 190 GLU A CA 1
ATOM 1544 C C . GLU A 1 190 ? -8.984 -12.876 9.604 1.00 92.94 190 GLU A C 1
ATOM 1546 O O . GLU A 1 190 ? -8.208 -12.605 10.527 1.00 92.94 190 GLU A O 1
ATOM 1551 N N . LYS A 1 191 ? -8.543 -13.222 8.393 1.00 95.88 191 LYS A N 1
ATOM 1552 C CA . LYS A 1 191 ? -7.122 -13.263 8.056 1.00 95.88 191 LYS A CA 1
ATOM 1553 C C . LYS A 1 191 ? -6.484 -11.883 8.111 1.00 95.88 191 LYS A C 1
ATOM 1555 O O . LYS A 1 191 ? -5.390 -11.756 8.661 1.00 95.88 191 LYS A O 1
ATOM 1560 N N . ALA A 1 192 ? -7.154 -10.845 7.609 1.00 95.81 192 ALA A N 1
ATOM 1561 C CA . ALA A 1 192 ? -6.673 -9.469 7.727 1.00 95.81 192 ALA A CA 1
ATOM 1562 C C . ALA A 1 192 ? -6.464 -9.075 9.197 1.00 95.81 192 ALA A C 1
ATOM 1564 O O . ALA A 1 192 ? -5.413 -8.557 9.574 1.00 95.81 192 ALA A O 1
ATOM 1565 N N . VAL A 1 193 ? -7.433 -9.407 10.049 1.00 93.12 193 VAL A N 1
ATOM 1566 C CA . VAL A 1 193 ? -7.365 -9.260 11.503 1.00 93.12 193 VAL A CA 1
ATOM 1567 C C . VAL A 1 193 ? -6.165 -10.016 12.096 1.00 93.12 193 VAL A C 1
ATOM 1569 O O . VAL A 1 193 ? -5.398 -9.441 12.876 1.00 93.12 193 VAL A O 1
ATOM 1572 N N . GLY A 1 194 ? -5.959 -11.281 11.731 1.00 96.06 194 GLY A N 1
ATOM 1573 C CA . GLY A 1 194 ? -4.814 -12.073 12.190 1.00 96.06 194 GLY A CA 1
ATOM 1574 C C . GLY A 1 194 ? -3.469 -11.451 11.798 1.00 96.06 194 GLY A C 1
ATOM 1575 O O . GLY A 1 194 ? -2.577 -11.319 12.637 1.00 96.06 194 GLY A O 1
ATOM 1576 N N . LEU A 1 195 ? -3.355 -10.983 10.555 1.00 97.62 195 LEU A N 1
ATOM 1577 C CA . LEU A 1 195 ? -2.155 -10.335 10.022 1.00 97.62 195 LEU A CA 1
ATOM 1578 C C . LEU A 1 195 ? -1.859 -8.987 10.691 1.00 97.62 195 LEU A C 1
ATOM 1580 O O . LEU A 1 195 ? -0.697 -8.677 10.934 1.00 97.62 195 LEU A O 1
ATOM 1584 N N . LEU A 1 196 ? -2.880 -8.199 11.044 1.00 96.44 196 LEU A N 1
ATOM 1585 C CA . LEU A 1 196 ? -2.691 -6.949 11.795 1.00 96.44 196 LEU A CA 1
ATOM 1586 C C . LEU A 1 196 ? -2.176 -7.210 13.211 1.00 96.44 196 LEU A C 1
ATOM 1588 O O . LEU A 1 196 ? -1.317 -6.475 13.695 1.00 96.44 196 LEU A O 1
ATOM 1592 N N . LYS A 1 197 ? -2.652 -8.279 13.860 1.00 96.25 197 LYS A N 1
ATOM 1593 C CA . LYS A 1 197 ? -2.120 -8.708 15.158 1.00 96.25 197 LYS A CA 1
ATOM 1594 C C . LYS A 1 197 ? -0.654 -9.133 15.035 1.00 96.25 197 LYS A C 1
ATOM 1596 O O . LYS A 1 197 ? 0.168 -8.702 15.836 1.00 96.25 197 LYS A O 1
ATOM 1601 N N . GLU A 1 198 ? -0.320 -9.924 14.015 1.00 97.75 198 GLU A N 1
ATOM 1602 C CA . GLU A 1 198 ? 1.064 -10.322 13.723 1.00 97.75 198 GLU A CA 1
ATOM 1603 C C . GLU A 1 198 ? 1.959 -9.097 13.460 1.00 97.75 198 GLU A C 1
ATOM 1605 O O . GLU A 1 198 ? 3.040 -8.986 14.039 1.00 97.75 198 GLU A O 1
ATOM 1610 N N . ALA A 1 199 ? 1.492 -8.145 12.645 1.00 97.12 199 ALA A N 1
ATOM 1611 C CA . ALA A 1 199 ? 2.199 -6.898 12.362 1.00 97.12 199 ALA A CA 1
ATOM 1612 C C . ALA A 1 199 ? 2.492 -6.111 13.647 1.00 97.12 199 ALA A C 1
ATOM 1614 O O . ALA A 1 199 ? 3.615 -5.633 13.831 1.00 97.12 199 ALA A O 1
ATOM 1615 N N . PHE A 1 200 ? 1.506 -6.014 14.547 1.00 96.69 200 PHE A N 1
ATOM 1616 C CA . PHE A 1 200 ? 1.662 -5.331 15.829 1.00 96.69 200 PHE A CA 1
ATOM 1617 C C . PHE A 1 200 ? 2.733 -6.012 16.686 1.00 96.69 200 PHE A C 1
ATOM 1619 O O . PHE A 1 200 ? 3.672 -5.349 17.120 1.00 96.69 200 PHE A O 1
ATOM 1626 N N . THR A 1 201 ? 2.676 -7.337 16.845 1.00 97.81 201 THR A N 1
ATOM 1627 C CA . THR A 1 201 ? 3.691 -8.090 17.599 1.00 97.81 201 THR A CA 1
ATOM 1628 C C . THR A 1 201 ? 5.096 -7.920 17.012 1.00 97.81 201 THR A C 1
ATOM 1630 O O . THR A 1 201 ? 6.056 -7.737 17.754 1.00 97.81 201 THR A O 1
ATOM 1633 N N . ILE A 1 202 ? 5.252 -7.918 15.683 1.00 96.94 202 ILE A N 1
ATOM 1634 C CA . ILE A 1 202 ? 6.559 -7.665 15.051 1.00 96.94 202 ILE A CA 1
ATOM 1635 C C . ILE A 1 202 ? 7.052 -6.247 15.377 1.00 96.94 202 ILE A C 1
ATOM 1637 O O . ILE A 1 202 ? 8.238 -6.057 15.658 1.00 96.94 202 ILE A O 1
ATOM 1641 N N . SER A 1 203 ? 6.159 -5.254 15.355 1.00 96.19 203 SER A N 1
ATOM 1642 C CA . SER A 1 203 ? 6.512 -3.849 15.587 1.00 96.19 203 SER A CA 1
ATOM 1643 C C . SER A 1 203 ? 7.069 -3.576 16.992 1.00 96.19 203 SER A C 1
ATOM 1645 O O . SER A 1 203 ? 7.885 -2.671 17.150 1.00 96.19 203 SER A O 1
ATOM 1647 N N . GLU A 1 204 ? 6.735 -4.394 17.997 1.00 96.12 204 GLU A N 1
ATOM 1648 C CA . GLU A 1 204 ? 7.291 -4.285 19.356 1.00 96.12 204 GLU A CA 1
ATOM 1649 C C . GLU A 1 204 ? 8.824 -4.411 19.372 1.00 96.12 204 GLU A C 1
ATOM 1651 O O . GLU A 1 204 ? 9.499 -3.785 20.191 1.00 96.12 204 GLU A O 1
ATOM 1656 N N . GLY A 1 205 ? 9.389 -5.152 18.412 1.00 94.94 205 GLY A N 1
ATOM 1657 C CA . GLY A 1 205 ? 10.833 -5.301 18.229 1.00 94.94 205 GLY A CA 1
ATOM 1658 C C . GLY A 1 205 ? 11.536 -4.088 17.603 1.00 94.94 205 GLY A C 1
ATOM 1659 O O . GLY A 1 205 ? 12.759 -4.109 17.445 1.00 94.94 205 GLY A O 1
ATOM 1660 N N . ILE A 1 206 ? 10.810 -3.034 17.211 1.00 94.50 206 ILE A N 1
ATOM 1661 C CA . ILE A 1 206 ? 11.407 -1.803 16.680 1.00 94.50 206 ILE A CA 1
ATOM 1662 C C . ILE A 1 206 ? 12.068 -1.031 17.831 1.00 94.50 206 ILE A C 1
ATOM 1664 O O . ILE A 1 206 ? 11.441 -0.681 18.832 1.00 94.50 206 ILE A O 1
ATOM 1668 N N . ARG A 1 207 ? 13.371 -0.764 17.677 1.00 92.94 207 ARG A N 1
ATOM 1669 C CA . ARG A 1 207 ? 14.210 -0.146 18.716 1.00 92.94 207 ARG A CA 1
ATOM 1670 C C . ARG A 1 207 ? 13.901 1.337 18.942 1.00 92.94 207 ARG A C 1
ATOM 1672 O O . ARG A 1 207 ? 13.963 1.801 20.075 1.00 92.94 207 ARG A O 1
ATOM 1679 N N . SER A 1 208 ? 13.646 2.081 17.870 1.00 90.88 208 SER A N 1
ATOM 1680 C CA . SER A 1 208 ? 13.295 3.502 17.934 1.00 90.88 208 SER A CA 1
ATOM 1681 C C . SER A 1 208 ? 11.868 3.635 18.455 1.00 90.88 208 SER A C 1
ATOM 1683 O O . SER A 1 208 ? 10.948 3.098 17.843 1.00 90.88 208 SER A O 1
ATOM 1685 N N . SER A 1 209 ? 11.677 4.324 19.583 1.00 89.50 209 SER A N 1
ATOM 1686 C CA . SER A 1 209 ? 10.341 4.541 20.153 1.00 89.50 209 SER A CA 1
ATOM 1687 C C . SER A 1 209 ? 9.447 5.314 19.188 1.00 89.50 209 SER A C 1
ATOM 1689 O O . SER A 1 209 ? 8.303 4.928 18.986 1.00 89.50 209 SER A O 1
ATOM 1691 N N . TYR A 1 210 ? 9.991 6.347 18.543 1.00 87.94 210 TYR A N 1
ATOM 1692 C CA . TYR A 1 210 ? 9.274 7.154 17.561 1.00 87.94 210 TYR A CA 1
ATOM 1693 C C . TYR A 1 210 ? 8.780 6.311 16.376 1.00 87.94 210 TYR A C 1
ATOM 1695 O O . TYR A 1 210 ? 7.584 6.299 16.089 1.00 87.94 210 TYR A O 1
ATOM 1703 N N . ASP A 1 211 ? 9.672 5.544 15.737 1.00 86.69 211 ASP A N 1
ATOM 1704 C CA . ASP A 1 211 ? 9.303 4.720 14.575 1.00 86.69 211 ASP A CA 1
ATOM 1705 C C . ASP A 1 211 ? 8.343 3.595 14.971 1.00 86.69 211 ASP A C 1
ATOM 1707 O O . ASP A 1 211 ? 7.399 3.290 14.244 1.00 86.69 211 ASP A O 1
ATOM 1711 N N . ARG A 1 212 ? 8.548 2.999 16.153 1.00 92.56 212 ARG A N 1
ATOM 1712 C CA . ARG A 1 212 ? 7.644 1.986 16.696 1.00 92.56 212 ARG A CA 1
ATOM 1713 C C . ARG A 1 212 ? 6.232 2.539 16.854 1.00 92.56 212 ARG A C 1
ATOM 1715 O O . ARG A 1 212 ? 5.299 1.910 16.367 1.00 92.56 212 ARG A O 1
ATOM 1722 N N . LEU A 1 213 ? 6.086 3.703 17.490 1.00 90.44 213 LEU A N 1
ATOM 1723 C CA . LEU A 1 213 ? 4.784 4.340 17.700 1.00 90.44 213 LEU A CA 1
ATOM 1724 C C . LEU A 1 213 ? 4.117 4.719 16.369 1.00 90.44 213 LEU A C 1
ATOM 1726 O O . LEU A 1 213 ? 2.911 4.535 16.237 1.00 90.44 213 LEU A O 1
ATOM 1730 N N . LEU A 1 214 ? 4.875 5.166 15.358 1.00 86.31 214 LEU A N 1
ATOM 1731 C CA . LEU A 1 214 ? 4.325 5.413 14.017 1.00 86.31 214 LEU A CA 1
ATOM 1732 C C . LEU A 1 214 ? 3.763 4.143 13.375 1.00 86.31 214 LEU A C 1
ATOM 1734 O O . LEU A 1 214 ? 2.618 4.136 12.923 1.00 86.31 214 LEU A O 1
ATOM 1738 N N . VAL A 1 215 ? 4.553 3.067 13.336 1.00 89.12 215 VAL A N 1
ATOM 1739 C CA . VAL A 1 215 ? 4.136 1.795 12.724 1.00 89.12 215 VAL A CA 1
ATOM 1740 C C . VAL A 1 215 ? 2.949 1.201 13.489 1.00 89.12 215 VAL A C 1
ATOM 1742 O O . VAL A 1 215 ? 1.966 0.791 12.874 1.00 89.12 215 VAL A O 1
ATOM 1745 N N . GLN A 1 216 ? 2.998 1.202 14.823 1.00 93.62 216 GLN A N 1
ATOM 1746 C CA . GLN A 1 216 ? 1.898 0.737 15.671 1.00 93.62 216 GLN A CA 1
ATOM 1747 C C . GLN A 1 216 ? 0.628 1.556 15.451 1.00 93.62 216 GLN A C 1
ATOM 1749 O O . GLN A 1 216 ? -0.440 0.970 15.293 1.00 93.62 216 GLN A O 1
ATOM 1754 N N . GLY A 1 217 ? 0.738 2.882 15.355 1.00 88.62 217 GLY A N 1
ATOM 1755 C CA . GLY A 1 217 ? -0.399 3.754 15.079 1.00 88.62 217 GLY A CA 1
ATOM 1756 C C . GLY A 1 217 ? -1.060 3.432 13.740 1.00 88.62 217 GLY A C 1
ATOM 1757 O O . GLY A 1 217 ? -2.273 3.264 13.668 1.00 88.62 217 GLY A O 1
ATOM 1758 N N . GLN A 1 218 ? -0.270 3.232 12.681 1.00 89.69 218 GLN A N 1
ATOM 1759 C CA . GLN A 1 218 ? -0.802 2.820 11.376 1.00 89.69 218 GLN A CA 1
ATOM 1760 C C . GLN A 1 218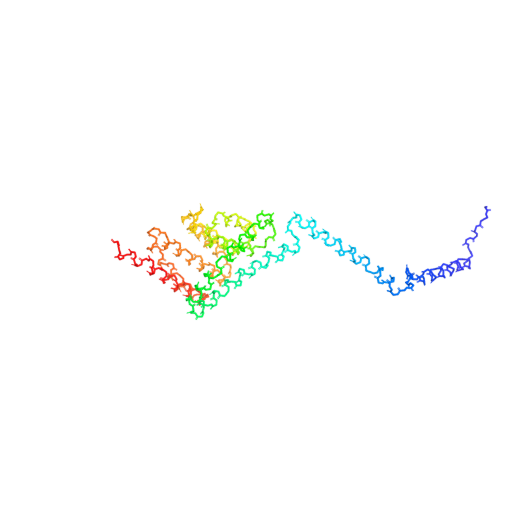 ? -1.514 1.458 11.433 1.00 89.69 218 GLN A C 1
ATOM 1762 O O . GLN A 1 218 ? -2.561 1.276 10.804 1.00 89.69 218 GLN A O 1
ATOM 1767 N N . ILE A 1 219 ? -0.964 0.502 12.190 1.00 92.88 219 ILE A N 1
ATOM 1768 C CA . ILE A 1 219 ? -1.561 -0.826 12.378 1.00 92.88 219 ILE A CA 1
ATOM 1769 C C . ILE A 1 219 ? -2.884 -0.726 13.142 1.00 92.88 219 ILE A C 1
ATOM 1771 O O . ILE A 1 219 ? -3.874 -1.306 12.696 1.00 92.88 219 ILE A O 1
ATOM 1775 N N . LEU A 1 220 ? -2.918 0.010 14.256 1.00 92.81 220 LEU A N 1
ATOM 1776 C CA . LEU A 1 220 ? -4.115 0.184 15.084 1.00 92.81 220 LEU A CA 1
ATOM 1777 C C . LEU A 1 220 ? -5.214 0.924 14.327 1.00 92.81 220 LEU A C 1
ATOM 1779 O O . LEU A 1 220 ? -6.348 0.456 14.309 1.00 92.81 220 LEU A O 1
ATOM 1783 N N . TYR A 1 221 ? -4.869 1.998 13.617 1.00 87.88 221 TYR A N 1
ATOM 1784 C CA . TYR A 1 221 ? -5.807 2.711 12.756 1.00 87.88 221 TYR A CA 1
ATOM 1785 C C . TYR A 1 221 ? -6.420 1.774 11.708 1.00 87.88 221 TYR A C 1
ATOM 1787 O O . TYR A 1 221 ? -7.643 1.667 11.588 1.00 87.88 221 TYR A O 1
ATOM 1795 N N . LYS A 1 222 ? -5.592 0.999 10.986 1.00 90.94 222 LYS A N 1
ATOM 1796 C CA . LYS A 1 222 ? -6.122 0.059 9.988 1.00 90.94 222 LYS A CA 1
ATOM 1797 C C . LYS A 1 222 ? -6.932 -1.069 10.628 1.00 90.94 222 LYS A C 1
ATOM 1799 O O . LYS A 1 222 ? -7.907 -1.524 10.024 1.00 90.94 222 LYS A O 1
ATOM 1804 N N . ARG A 1 223 ? -6.562 -1.516 11.829 1.00 92.25 223 ARG A N 1
ATOM 1805 C CA . ARG A 1 223 ? -7.331 -2.500 12.593 1.00 92.25 223 ARG A CA 1
ATOM 1806 C C . ARG A 1 223 ? -8.705 -1.972 12.964 1.00 92.25 223 ARG A C 1
ATOM 1808 O O . ARG A 1 223 ? -9.684 -2.644 12.661 1.00 92.25 223 ARG A O 1
ATOM 1815 N N . GLY A 1 224 ? -8.772 -0.761 13.495 1.00 89.69 224 GLY A N 1
ATOM 1816 C CA . GLY A 1 224 ? -10.013 -0.057 13.768 1.00 89.69 224 GLY A CA 1
ATOM 1817 C C . GLY A 1 224 ? -10.952 -0.013 12.567 1.00 89.69 224 GLY A C 1
ATOM 1818 O O . GLY A 1 224 ? -12.088 -0.471 12.649 1.00 89.69 224 GLY A O 1
ATOM 1819 N N . LEU A 1 225 ? -10.446 0.444 11.417 1.00 88.00 225 LEU A N 1
ATOM 1820 C CA . LEU A 1 225 ? -11.224 0.469 10.173 1.00 88.00 225 LEU A CA 1
ATOM 1821 C C . LEU A 1 225 ? -11.694 -0.921 9.729 1.00 88.00 225 LEU A C 1
ATOM 1823 O O . LEU A 1 225 ? -12.812 -1.066 9.246 1.00 88.00 225 LEU A O 1
ATOM 1827 N N . THR A 1 226 ? -10.852 -1.942 9.893 1.00 89.12 226 THR A N 1
ATOM 1828 C CA . THR A 1 226 ? -11.199 -3.320 9.512 1.00 89.12 226 THR A CA 1
ATOM 1829 C C . THR A 1 226 ? -12.319 -3.876 10.399 1.00 89.12 226 THR A C 1
ATOM 1831 O O . THR A 1 226 ? -13.213 -4.546 9.893 1.00 89.12 226 THR A O 1
ATOM 1834 N N . GLU A 1 227 ? -12.326 -3.565 11.700 1.00 89.69 227 GLU A N 1
ATOM 1835 C CA . GLU A 1 227 ? -13.426 -3.954 12.597 1.00 89.69 227 GLU A CA 1
ATOM 1836 C C . GLU A 1 227 ? -14.716 -3.175 12.300 1.00 89.69 227 GLU A C 1
ATOM 1838 O O . GLU A 1 227 ? -15.790 -3.766 12.321 1.00 89.69 227 GLU A O 1
ATOM 1843 N N . ILE A 1 228 ? -14.640 -1.886 11.937 1.00 87.19 228 ILE A N 1
ATOM 1844 C CA . ILE A 1 228 ? -15.820 -1.107 11.503 1.00 87.19 228 ILE A CA 1
ATOM 1845 C C . ILE A 1 228 ? -16.480 -1.736 10.263 1.00 87.19 228 ILE A C 1
ATOM 1847 O O . ILE A 1 228 ? -17.705 -1.737 10.127 1.00 87.19 228 ILE A O 1
ATOM 1851 N N . GLU A 1 229 ? -15.671 -2.245 9.332 1.00 84.94 229 GLU A N 1
ATOM 1852 C CA . GLU A 1 229 ? -16.146 -2.865 8.090 1.00 84.94 229 GLU A CA 1
ATOM 1853 C C . GLU A 1 229 ? -16.703 -4.280 8.297 1.00 84.94 229 GLU A C 1
ATOM 1855 O O . GLU A 1 229 ? -17.487 -4.758 7.476 1.00 84.94 229 GLU A O 1
ATOM 1860 N N . ARG A 1 230 ? -16.342 -4.940 9.398 1.00 83.31 230 ARG A N 1
ATOM 1861 C CA . ARG A 1 230 ? -16.791 -6.288 9.741 1.00 83.31 230 ARG A CA 1
ATOM 1862 C C . ARG A 1 230 ? -18.181 -6.268 10.383 1.00 83.31 230 ARG A C 1
ATOM 1864 O O . ARG A 1 230 ? -18.515 -5.405 11.193 1.00 83.31 230 ARG A O 1
ATOM 1871 N N . GLU A 1 231 ? -19.004 -7.258 10.051 1.00 69.25 231 GLU A N 1
ATOM 1872 C CA . GLU A 1 231 ? -20.328 -7.421 10.658 1.00 69.25 231 GLU A CA 1
ATOM 1873 C C . GLU A 1 231 ? -20.215 -7.630 12.180 1.00 69.25 231 GLU A C 1
ATOM 1875 O O . GLU A 1 231 ? -19.432 -8.456 12.649 1.00 69.25 231 GLU A O 1
ATOM 1880 N N . GLY A 1 232 ? -20.951 -6.828 12.959 1.00 69.75 232 GLY A N 1
ATOM 1881 C CA . GLY A 1 232 ? -20.881 -6.829 14.428 1.00 69.75 232 GLY A CA 1
ATOM 1882 C C . GLY A 1 232 ? -19.581 -6.271 15.032 1.00 69.75 232 GLY A C 1
ATOM 1883 O O . GLY A 1 232 ? -19.437 -6.272 16.251 1.00 69.75 232 GLY A O 1
ATOM 1884 N N . GLY A 1 233 ? -18.634 -5.780 14.224 1.00 74.00 233 GLY A N 1
ATOM 1885 C CA . GLY A 1 233 ? -17.313 -5.338 14.693 1.00 74.00 233 GLY A CA 1
ATOM 1886 C C . GLY A 1 233 ? -17.268 -3.933 15.308 1.00 74.00 233 GLY A C 1
ATOM 1887 O O . GLY A 1 233 ? -16.255 -3.555 15.893 1.00 74.00 233 GLY A O 1
ATOM 1888 N N . CYS A 1 234 ? -18.366 -3.172 15.251 1.00 80.31 234 CYS A N 1
ATOM 1889 C CA . CYS A 1 234 ? -18.443 -1.819 15.806 1.00 80.31 234 CYS A CA 1
ATOM 1890 C C . CYS A 1 234 ? -18.069 -1.759 17.297 1.00 80.31 234 CYS A C 1
ATOM 1892 O O . CYS A 1 234 ? -17.231 -0.949 17.676 1.00 80.31 234 CYS A O 1
ATOM 1894 N N . ASP A 1 235 ? -18.585 -2.658 18.137 1.00 80.19 235 ASP A N 1
ATOM 1895 C CA . ASP A 1 235 ? -18.259 -2.650 19.575 1.00 80.19 235 ASP A CA 1
ATOM 1896 C C . ASP A 1 235 ? -16.772 -2.932 19.856 1.00 80.19 235 ASP A C 1
ATOM 1898 O O . ASP A 1 235 ? -16.251 -2.576 20.908 1.00 80.19 235 ASP A O 1
ATOM 1902 N N . SER A 1 236 ? -16.070 -3.553 18.904 1.00 82.62 236 SER A N 1
ATOM 1903 C CA . SER A 1 236 ? -14.633 -3.825 18.995 1.00 82.62 236 SER A CA 1
ATOM 1904 C C . SER A 1 236 ? -13.769 -2.703 18.412 1.00 82.62 236 SER A C 1
ATOM 1906 O O . SER A 1 236 ? -12.556 -2.729 18.600 1.00 82.62 236 SER A O 1
ATOM 1908 N N . ALA A 1 237 ? -14.352 -1.739 17.693 1.00 82.81 237 ALA A N 1
ATOM 1909 C CA . ALA A 1 237 ? -13.604 -0.711 16.977 1.00 82.81 237 ALA A CA 1
ATOM 1910 C C . ALA A 1 237 ? -13.246 0.501 17.850 1.00 82.81 237 ALA A C 1
ATOM 1912 O O . ALA A 1 237 ? -12.134 1.012 17.744 1.00 82.81 237 ALA A O 1
ATOM 1913 N N . GLU A 1 238 ? -14.162 0.949 18.712 1.00 81.69 238 GLU A N 1
ATOM 1914 C CA . GLU A 1 238 ? -14.003 2.150 19.550 1.00 81.69 238 GLU A CA 1
ATOM 1915 C C . GLU A 1 238 ? -12.706 2.171 20.384 1.00 81.69 238 GLU A C 1
ATOM 1917 O O . GLU A 1 238 ? -11.991 3.174 20.308 1.00 81.69 238 GLU A O 1
ATOM 1922 N N . PRO A 1 239 ? -12.295 1.070 21.056 1.00 89.44 239 PRO A N 1
ATOM 1923 C CA . PRO A 1 239 ? -11.081 1.071 21.874 1.00 89.44 239 PRO A CA 1
ATOM 1924 C C . PRO A 1 239 ? -9.801 1.431 21.109 1.00 89.44 239 PRO A C 1
ATOM 1926 O O . PRO A 1 239 ? -8.855 1.950 21.694 1.00 89.44 239 PRO A O 1
ATOM 1929 N N . TYR A 1 240 ? -9.737 1.180 19.798 1.00 88.56 240 TYR A N 1
ATOM 1930 C CA . TYR A 1 240 ? -8.544 1.503 19.012 1.00 88.56 240 TYR A CA 1
ATOM 1931 C C . TYR A 1 240 ? -8.369 3.009 18.791 1.00 88.56 240 TYR A C 1
ATOM 1933 O O . TYR A 1 240 ? -7.233 3.462 18.668 1.00 88.56 240 TYR A O 1
ATOM 1941 N N . ALA A 1 241 ? -9.455 3.789 18.758 1.00 84.44 241 ALA A N 1
ATOM 1942 C CA . ALA A 1 241 ? -9.355 5.244 18.677 1.00 84.44 241 ALA A CA 1
ATOM 1943 C C . ALA A 1 241 ? -8.772 5.828 19.972 1.00 84.44 241 ALA A C 1
ATOM 1945 O O . ALA A 1 241 ? -7.935 6.727 19.919 1.00 84.44 241 ALA A O 1
ATOM 1946 N N . ASP A 1 242 ? -9.154 5.265 21.119 1.00 87.94 242 ASP A N 1
ATOM 1947 C CA . ASP A 1 242 ? -8.622 5.673 22.420 1.00 87.94 242 ASP A CA 1
ATOM 1948 C C . ASP A 1 242 ? -7.148 5.287 22.571 1.00 87.94 242 ASP A C 1
ATOM 1950 O O . ASP A 1 242 ? -6.338 6.115 22.982 1.00 87.94 242 ASP A O 1
ATOM 1954 N N . MET A 1 243 ? -6.757 4.089 22.121 1.00 90.44 243 MET A N 1
ATOM 1955 C CA . MET A 1 243 ? -5.342 3.696 22.074 1.00 90.44 243 MET A CA 1
ATOM 1956 C C . MET A 1 243 ? -4.498 4.648 21.208 1.00 90.44 243 MET A C 1
ATOM 1958 O O . MET A 1 243 ? -3.362 4.957 21.563 1.00 90.44 243 MET A O 1
ATOM 1962 N N . LEU A 1 244 ? -5.025 5.124 20.071 1.00 88.31 244 LEU A N 1
ATOM 1963 C CA . LEU A 1 244 ? -4.317 6.088 19.219 1.00 88.31 244 LEU A CA 1
ATOM 1964 C C . LEU A 1 244 ? -4.128 7.445 19.913 1.00 88.31 244 LEU A C 1
ATOM 1966 O O . LEU A 1 244 ? -3.058 8.043 19.789 1.00 88.31 244 LEU A O 1
ATOM 1970 N N . ASP A 1 245 ? -5.131 7.905 20.660 1.00 87.25 245 ASP A N 1
ATOM 1971 C CA . ASP A 1 245 ? -5.054 9.124 21.469 1.00 87.25 245 ASP A CA 1
ATOM 1972 C C . ASP A 1 245 ? -4.030 9.002 22.600 1.00 87.25 245 ASP A C 1
ATOM 1974 O O . ASP A 1 245 ? -3.212 9.903 22.793 1.00 87.25 245 ASP A O 1
ATOM 1978 N N . GLU A 1 246 ? -4.030 7.877 23.320 1.00 88.75 246 GLU A N 1
ATOM 1979 C CA . GLU A 1 246 ? -3.040 7.593 24.362 1.00 88.75 246 GLU A CA 1
ATOM 1980 C C . GLU A 1 246 ? -1.624 7.648 23.775 1.00 88.75 246 GLU A C 1
ATOM 1982 O O . GLU A 1 246 ? -0.761 8.375 24.275 1.00 88.75 246 GLU A O 1
ATOM 1987 N N . MET A 1 247 ? -1.398 6.987 22.635 1.00 88.25 247 MET A N 1
ATOM 1988 C CA . MET A 1 247 ? -0.107 7.022 21.943 1.00 88.25 247 MET A CA 1
ATOM 1989 C C . MET A 1 247 ? 0.277 8.424 21.447 1.00 88.25 247 MET A C 1
ATOM 1991 O O . MET A 1 247 ? 1.468 8.749 21.386 1.00 88.25 247 MET A O 1
ATOM 1995 N N . ALA A 1 248 ? -0.695 9.271 21.097 1.00 83.75 248 ALA A N 1
ATOM 1996 C CA . ALA A 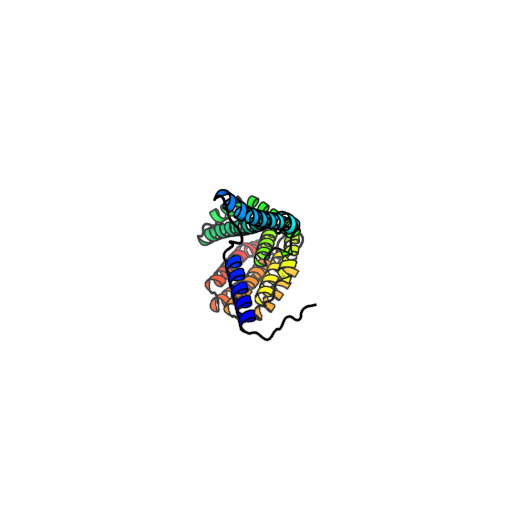1 248 ? -0.437 10.647 20.681 1.00 83.75 248 ALA A CA 1
ATOM 1997 C C . ALA A 1 248 ? 0.161 11.498 21.814 1.00 83.75 248 ALA A C 1
ATOM 1999 O O . ALA A 1 248 ? 0.859 12.474 21.531 1.00 83.75 248 ALA A O 1
ATOM 2000 N N . THR A 1 249 ? -0.042 11.117 23.080 1.00 84.00 249 THR A N 1
ATOM 2001 C CA . THR A 1 249 ? 0.579 11.795 24.231 1.00 84.00 249 THR A CA 1
ATOM 2002 C C . THR A 1 249 ? 2.054 11.427 24.437 1.00 84.00 249 THR A C 1
ATOM 2004 O O . THR A 1 249 ? 2.807 12.215 25.009 1.00 84.00 249 THR A O 1
ATOM 2007 N N . GLU A 1 250 ? 2.493 10.272 23.928 1.00 75.44 250 GLU A N 1
ATOM 2008 C CA . GLU A 1 250 ? 3.844 9.722 24.134 1.00 75.44 250 GLU A CA 1
ATOM 2009 C C . GLU A 1 250 ? 4.764 9.848 22.904 1.00 75.44 250 GLU A C 1
ATOM 2011 O O . GLU A 1 250 ? 5.977 9.644 23.002 1.00 75.44 250 GLU A O 1
ATOM 2016 N N . GLY A 1 251 ? 4.200 10.153 21.731 1.00 66.69 251 GLY A N 1
ATOM 2017 C CA . GLY A 1 251 ? 4.866 9.979 20.441 1.00 66.69 251 GLY A CA 1
ATOM 2018 C C . GLY A 1 251 ? 4.635 11.103 19.419 1.00 66.69 251 GLY A C 1
ATOM 2019 O O . GLY A 1 251 ? 4.543 12.271 19.795 1.00 66.69 251 GLY A O 1
ATOM 2020 N N . PRO A 1 252 ? 4.599 10.787 18.105 1.00 69.38 252 PRO A N 1
ATOM 2021 C CA . PRO A 1 252 ? 4.319 11.737 17.021 1.00 69.38 252 PRO A CA 1
ATOM 2022 C C . PRO A 1 252 ? 2.887 12.278 17.101 1.00 69.38 252 PRO A C 1
ATOM 2024 O O . PRO A 1 252 ? 1.992 11.864 16.360 1.00 69.38 252 PRO A O 1
ATOM 2027 N N . SER A 1 253 ? 2.696 13.223 18.017 1.00 74.06 253 SER A N 1
ATOM 2028 C CA . SER A 1 253 ? 1.396 13.661 18.515 1.00 74.06 253 SER A CA 1
ATOM 2029 C C . SER A 1 253 ? 0.453 14.127 17.415 1.00 74.06 253 SER A C 1
ATOM 2031 O O . SER A 1 253 ? -0.681 13.674 17.369 1.00 74.06 253 SER A O 1
ATOM 2033 N N . ALA A 1 254 ? 0.918 14.951 16.473 1.00 75.69 254 ALA A N 1
ATOM 2034 C CA . ALA A 1 254 ? 0.063 15.477 15.407 1.00 75.69 254 ALA A CA 1
ATOM 2035 C C . ALA A 1 254 ? -0.477 14.382 14.465 1.00 75.69 254 ALA A C 1
ATOM 2037 O O . ALA A 1 254 ? -1.653 14.400 14.110 1.00 75.69 254 ALA A O 1
ATOM 2038 N N . ILE A 1 255 ? 0.363 13.414 14.077 1.00 74.31 255 ILE A N 1
ATOM 2039 C CA . ILE A 1 255 ? -0.026 12.341 13.146 1.00 74.31 255 ILE A CA 1
ATOM 2040 C C . ILE A 1 255 ? -0.988 11.373 13.837 1.00 74.31 255 ILE A C 1
ATOM 2042 O O . ILE A 1 255 ? -2.023 11.022 13.274 1.00 74.31 255 ILE A O 1
ATOM 2046 N N . LEU A 1 256 ? -0.657 10.957 15.061 1.00 79.62 256 LEU A N 1
ATOM 2047 C CA . LEU A 1 256 ? -1.465 10.002 15.816 1.00 79.62 256 LEU A CA 1
ATOM 2048 C C . LEU A 1 256 ? -2.794 10.613 16.276 1.00 79.62 256 LEU A C 1
ATOM 2050 O O . LEU A 1 256 ? -3.821 9.955 16.149 1.00 79.62 256 LEU A O 1
ATOM 2054 N N . ALA A 1 257 ? -2.806 11.882 16.698 1.00 80.00 257 ALA A N 1
ATOM 2055 C CA . ALA A 1 257 ? -4.039 12.590 17.046 1.00 80.00 257 ALA A CA 1
ATOM 2056 C C . ALA A 1 257 ? -4.955 12.780 15.828 1.00 80.00 257 ALA A C 1
ATOM 2058 O O . ALA A 1 257 ? -6.167 12.611 15.935 1.00 80.00 257 ALA A O 1
ATOM 2059 N N . SER A 1 258 ? -4.388 13.086 14.654 1.00 78.44 258 SER A N 1
ATOM 2060 C CA . SER A 1 258 ? -5.159 13.157 13.407 1.00 78.44 258 SER A CA 1
ATOM 2061 C C . SER A 1 258 ? -5.779 11.799 13.054 1.00 78.44 258 SER A C 1
ATOM 2063 O O . SER A 1 258 ? -6.976 11.715 12.781 1.00 78.44 258 SER A O 1
ATOM 2065 N N . ALA A 1 259 ? -5.001 10.715 13.156 1.00 79.12 259 ALA A N 1
ATOM 2066 C CA . ALA A 1 259 ? -5.498 9.359 12.924 1.00 79.12 259 ALA A CA 1
ATOM 2067 C C . ALA A 1 259 ? -6.601 8.953 13.919 1.00 79.12 259 ALA A C 1
ATOM 2069 O O . ALA A 1 259 ? -7.589 8.339 13.517 1.00 79.12 259 ALA A O 1
ATOM 2070 N N . ALA A 1 260 ? -6.462 9.310 15.200 1.00 84.62 260 ALA A N 1
ATOM 2071 C CA . ALA A 1 260 ? -7.481 9.064 16.216 1.00 84.62 260 ALA A CA 1
ATOM 2072 C C . ALA A 1 260 ? -8.779 9.832 15.918 1.00 84.62 260 ALA A C 1
ATOM 2074 O O . ALA A 1 260 ? -9.867 9.254 15.955 1.00 84.62 260 ALA A O 1
ATOM 2075 N N . ALA A 1 261 ? -8.674 11.118 15.567 1.00 84.62 261 ALA A N 1
ATOM 2076 C CA . ALA A 1 261 ? -9.819 11.957 15.222 1.00 84.62 261 ALA A CA 1
ATOM 2077 C C . ALA A 1 261 ? -10.575 11.432 13.990 1.00 84.62 261 ALA A C 1
ATOM 2079 O O . ALA A 1 261 ? -11.797 11.277 14.044 1.00 84.62 261 ALA A O 1
ATOM 2080 N N . ASP A 1 262 ? -9.85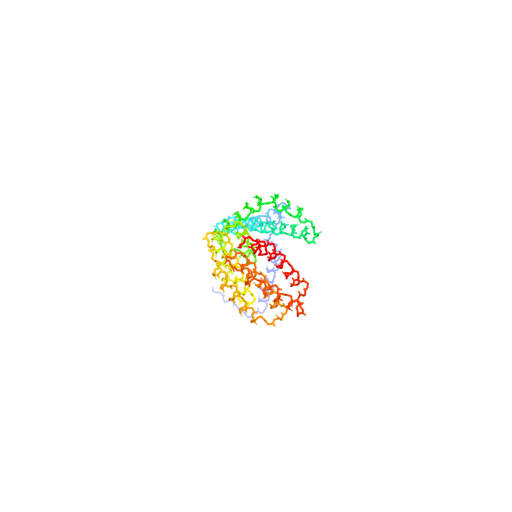9 11.100 12.912 1.00 81.88 262 ASP A N 1
ATOM 2081 C CA . ASP A 1 262 ? -10.464 10.506 11.717 1.00 81.88 262 ASP A CA 1
ATOM 2082 C C . ASP A 1 262 ? -11.109 9.150 12.032 1.00 81.88 262 ASP A C 1
ATOM 2084 O O . ASP A 1 262 ? -12.254 8.896 11.656 1.00 81.88 262 ASP A O 1
ATOM 2088 N N . MET A 1 263 ? -10.439 8.301 12.817 1.00 85.56 263 MET A N 1
ATOM 2089 C CA . MET A 1 263 ? -11.006 7.017 13.214 1.00 85.56 263 MET A CA 1
ATOM 2090 C C . MET A 1 263 ? -12.323 7.177 13.993 1.00 85.56 263 MET A C 1
ATOM 2092 O O . MET A 1 263 ? -13.284 6.453 13.716 1.00 85.56 263 MET A O 1
ATOM 2096 N N . ARG A 1 264 ? -12.416 8.138 14.923 1.00 88.12 264 ARG A N 1
ATOM 2097 C CA . ARG A 1 264 ? -13.673 8.435 15.638 1.00 88.12 264 ARG A CA 1
ATOM 2098 C C . ARG A 1 264 ? -14.766 8.940 14.707 1.00 88.12 264 ARG A C 1
ATOM 2100 O O . ARG A 1 264 ? -15.927 8.557 14.872 1.00 88.12 264 ARG A O 1
ATOM 2107 N N . ALA A 1 265 ? -14.415 9.764 13.723 1.00 85.62 265 ALA A N 1
ATOM 2108 C CA . ALA A 1 265 ? -15.363 10.241 12.723 1.00 85.62 265 ALA A CA 1
ATOM 2109 C C . ALA A 1 265 ? -15.924 9.076 11.885 1.00 85.62 265 ALA A C 1
ATOM 2111 O O . ALA A 1 265 ? -17.142 8.970 11.710 1.00 85.62 265 ALA A O 1
ATOM 2112 N N . GLN A 1 266 ? -15.061 8.157 11.437 1.00 84.88 266 GLN A N 1
ATOM 2113 C CA . GLN A 1 266 ? -15.462 6.946 10.708 1.00 84.88 266 GLN A CA 1
ATOM 2114 C C . GLN A 1 266 ? -16.329 6.018 11.567 1.00 84.88 266 GLN A C 1
ATOM 2116 O O . GLN A 1 266 ? -17.351 5.518 11.091 1.00 84.88 266 GLN A O 1
ATOM 2121 N N . TYR A 1 267 ? -15.953 5.813 12.834 1.00 85.50 267 TYR A N 1
ATOM 2122 C CA . TYR A 1 267 ? -16.729 5.019 13.785 1.00 85.50 267 TYR A CA 1
ATOM 2123 C C . TYR A 1 267 ? -18.127 5.605 13.985 1.00 85.50 267 TYR A C 1
ATOM 2125 O O . TYR A 1 267 ? -19.111 4.902 13.785 1.00 85.50 267 TYR A O 1
ATOM 2133 N N . THR A 1 268 ? -18.232 6.900 14.288 1.00 85.44 268 THR A N 1
ATOM 2134 C CA . THR A 1 268 ? -19.525 7.580 14.462 1.00 85.44 268 THR A CA 1
ATOM 2135 C C . THR A 1 268 ? -20.380 7.413 13.202 1.00 85.44 268 THR A C 1
ATOM 2137 O O . THR A 1 268 ? -21.460 6.833 13.241 1.00 85.44 268 THR A O 1
ATOM 2140 N N . THR A 1 269 ? -19.842 7.775 12.038 1.00 84.25 269 THR A N 1
ATOM 2141 C CA . THR A 1 269 ? -20.580 7.706 10.766 1.00 84.25 269 THR A CA 1
ATOM 2142 C C . THR A 1 269 ? -21.113 6.303 10.451 1.00 84.25 269 THR A C 1
ATOM 2144 O O . THR A 1 269 ? -22.196 6.160 9.895 1.00 84.25 269 THR A O 1
ATOM 2147 N N . ARG A 1 270 ? -20.366 5.238 10.771 1.00 80.19 270 ARG A N 1
ATOM 2148 C CA . ARG A 1 270 ? -20.724 3.869 10.351 1.00 80.19 270 ARG A CA 1
ATOM 2149 C C . ARG A 1 270 ? -21.373 3.012 11.433 1.00 80.19 270 ARG A C 1
ATOM 2151 O O . ARG A 1 270 ? -22.082 2.063 11.100 1.00 80.19 270 ARG A O 1
ATOM 2158 N N . CYS A 1 271 ? -21.130 3.310 12.705 1.00 80.56 271 CYS A N 1
ATOM 2159 C CA . CYS A 1 271 ? -21.518 2.455 13.823 1.00 80.56 271 CYS A CA 1
ATOM 2160 C C . CYS A 1 271 ? -22.627 3.048 14.693 1.00 80.56 271 CYS A C 1
ATOM 2162 O O . CYS A 1 271 ? -23.470 2.282 15.162 1.00 80.56 271 CYS A O 1
ATOM 2164 N N . THR A 1 272 ? -22.705 4.373 14.878 1.00 69.94 272 THR A N 1
ATOM 2165 C CA . THR A 1 272 ? -23.827 4.954 15.642 1.00 69.94 272 THR A CA 1
ATOM 2166 C C . THR A 1 272 ? -25.127 4.965 14.837 1.00 69.94 272 THR A C 1
ATOM 2168 O O . THR A 1 272 ? -26.185 4.703 15.404 1.00 69.94 272 THR A O 1
ATOM 2171 N N . ASP A 1 273 ? -25.053 5.119 13.512 1.00 58.97 273 ASP A N 1
ATOM 2172 C CA . ASP A 1 273 ? -26.229 5.055 12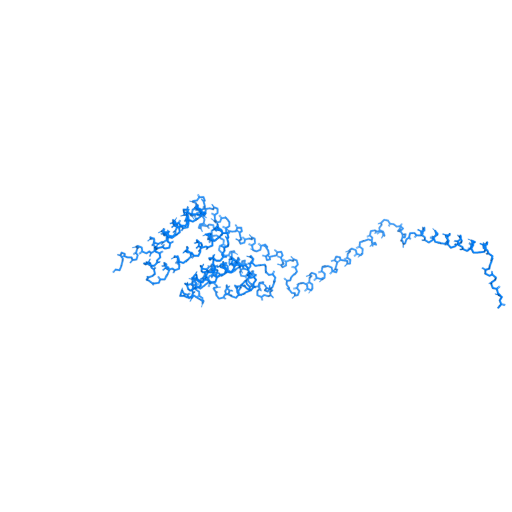.625 1.00 58.97 273 ASP A CA 1
ATOM 2173 C C . ASP A 1 273 ? -26.807 3.631 12.495 1.00 58.97 273 ASP A C 1
ATOM 2175 O O . ASP A 1 273 ? -28.006 3.448 12.283 1.00 58.97 273 ASP A O 1
ATOM 2179 N N . ARG A 1 274 ? -25.977 2.596 12.687 1.00 55.88 274 ARG A N 1
ATOM 2180 C CA . ARG A 1 274 ? -26.425 1.191 12.744 1.00 55.88 274 ARG A CA 1
ATOM 2181 C C . ARG A 1 274 ? -27.072 0.824 14.080 1.00 55.88 274 ARG A C 1
ATOM 2183 O O . ARG A 1 274 ? -27.971 -0.007 14.100 1.00 55.88 274 ARG A O 1
ATOM 2190 N N . LYS A 1 275 ? -26.649 1.445 15.187 1.00 53.34 275 LYS A N 1
ATOM 2191 C CA . LYS A 1 275 ? -27.243 1.224 16.519 1.00 53.34 275 LYS A CA 1
ATOM 2192 C C . LYS A 1 275 ? -28.625 1.872 16.685 1.00 53.34 275 LYS A C 1
ATOM 2194 O O . LYS A 1 275 ? -29.337 1.508 17.609 1.00 53.34 275 LYS A O 1
ATOM 2199 N N . SER A 1 276 ? -29.012 2.816 15.823 1.00 49.50 276 SER A N 1
ATOM 2200 C CA . SER A 1 276 ? -30.329 3.476 15.872 1.00 49.50 276 SER A CA 1
ATOM 2201 C C . SER A 1 276 ? -31.406 2.800 15.010 1.00 49.50 276 SER A C 1
ATOM 2203 O O . SER A 1 276 ? -32.573 3.183 15.085 1.00 49.50 276 SER A O 1
ATOM 2205 N N . THR A 1 277 ? -31.028 1.811 14.193 1.00 47.91 277 THR A N 1
ATOM 2206 C CA . THR A 1 277 ? -31.911 1.127 13.230 1.00 47.91 277 THR A CA 1
ATOM 2207 C C . THR A 1 277 ? -32.124 -0.366 13.509 1.00 47.91 277 THR A C 1
ATOM 2209 O O . THR A 1 277 ? -32.925 -0.988 12.810 1.00 47.91 277 THR A O 1
ATOM 2212 N N . GLY A 1 278 ? -31.452 -0.930 14.519 1.00 42.81 278 GLY A N 1
ATOM 2213 C CA . GLY A 1 278 ? -31.677 -2.287 15.038 1.00 42.81 278 GLY A CA 1
ATOM 2214 C C . GLY A 1 278 ? -32.330 -2.260 16.411 1.00 42.81 278 GLY A C 1
ATOM 2215 O O . GLY A 1 278 ? -33.157 -3.161 16.670 1.00 42.81 278 GLY A O 1
#

Secondary structure (DSSP, 8-state):
-----TT-HHHHHHHHHHHHHHHHHHHTS-S---SSHHHHHHHHHHHHHHHHHHHHHIIIIIIHHTT-SHHHHHHHHHHHHHHHHHHHHHHHHHHTT-HHHHHHHHHHHHHHHHHHHHHHHHHHHH-GGGS-HHHHHHHHHHHHHTT-HHHHHHHHHHHHHT--SHHHHHHHHHHHHHHHHSSSTT--HHHHHHHHHHHHHHHTT-S-HHHHHHHHHHHHHHHHHHHHHSTTTHHHHHHHHHHHHHHHHHS-HHHHHHHHHHHHHHHIIIIIHHHTT-

Foldseek 3Di:
DDDPPPPDVVVVVVVVVVVVVVVVVVVPDDPDDDPDPVSVVCVVVVVVVVVVVVVVCCLCPVCVVLLNHPVSVVLLVVLLVVLVVLVVVLVVCVVVVNNVVSVVSCVVCVVVNVVSLVVNLVSCVSHVPPDDLVSLLSSLVSCLVVQVLVSSVVSLVSSCVPQDDLLSNLVSLLSNLSSQLGHHDNHDLVVSLVSLVVSLVSLVPDPDPQSSLVSNLSSLLVNLVSLLVDDVSLVVNLVSLVVLCVSLVVYVVVVSPVSSVVSVVSSCVRPVVVVVVD

Sequence (278 aa):
MSEIDSDNPLVLRQRITELENQLAEEQKKPFWTFDSWQDALKTVSLPIALIMALVAFWDTIILGAVGQDSKSIAQVRQNIEAIQTMDQKVYVLQDEGQDGRAQATEAAVVARRDRIVAETYDHWLRNPSYFRPAELQILTHHLILQYRTADALKVFEEYWRTRKTISQKAEAKLLEARIYAREGPVQDMEKAVGLLKEAFTISEGIRSSYDRLLVQGQILYKRGLTEIEREGGCDSAEPYADMLDEMATEGPSAILASAAADMRAQYTTRCTDRKSTG

pLDDT: mean 79.0, std 15.68, range [37.84, 98.06]

Radius of gyration: 33.57 Å; chains: 1; bounding box: 117×41×68 Å